Protein 2QZT (pdb70)

CATH classification: 3.30.1050.10

InterPro domains:
  IPR003033 SCP2 sterol-binding domain [PF02036] (23-104)
  IPR036527 SCP2 sterol-binding domain superfamily [G3DSA:3.30.1050.10] (1-105)
  IPR036527 SCP2 sterol-binding domain superfamily [SSF55718] (1-105)

Structure (mmCIF, N/CA/C/O backbone):
data_2QZT
#
_entry.id   2QZT
#
_cell.length_a   45.36
_cell.length_b   56.44
_cell.length_c   50.61
_cell.angle_alpha   90.000
_cell.angle_beta   119.400
_cell.angle_gamma   90.000
#
_symmetry.space_group_name_H-M   'P 1 21 1'
#
loop_
_entity.id
_entity.type
_entity.pdbx_description
1 polymer 'Sterol carrier protein 2-like 2'
2 non-polymer 'PALMITIC ACID'
3 water water
#
loop_
_atom_site.group_PDB
_atom_site.id
_atom_site.type_symbol
_atom_site.label_atom_id
_atom_site.label_alt_id
_atom_site.label_comp_id
_atom_site.label_asym_id
_atom_site.label_entity_id
_atom_site.label_seq_id
_atom_site.pdbx_PDB_ins_code
_atom_site.Cartn_x
_atom_site.Cartn_y
_atom_site.Cartn_z
_atom_site.occupancy
_atom_site.B_iso_or_equiv
_atom_site.auth_seq_id
_atom_site.auth_comp_id
_atom_site.auth_asym_id
_atom_site.auth_atom_id
_atom_site.pdbx_PDB_model_num
ATOM 1 N N . GLY A 1 4 ? -23.848 9.653 -3.815 1.00 22.58 -2 GLY A N 1
ATOM 2 C CA . GLY A 1 4 ? -23.052 8.941 -4.856 1.00 22.02 -2 GLY A CA 1
ATOM 3 C C . GLY A 1 4 ? -21.606 8.862 -4.391 1.00 22.20 -2 GLY A C 1
ATOM 4 O O . GLY A 1 4 ? -21.256 9.429 -3.350 1.00 22.82 -2 GLY A O 1
ATOM 5 N N . ILE A 1 5 ? -20.775 8.159 -5.150 1.00 20.02 -1 ILE A N 1
ATOM 6 C CA . ILE A 1 5 ? -19.348 8.055 -4.838 1.00 19.81 -1 ILE A CA 1
ATOM 7 C C . ILE A 1 5 ? -18.663 9.431 -4.788 1.00 19.59 -1 ILE A C 1
ATOM 8 O O . ILE A 1 5 ? -17.937 9.741 -3.832 1.00 18.38 -1 ILE A O 1
ATOM 13 N N . ARG A 1 6 ? -18.858 10.252 -5.822 1.00 18.87 0 ARG A N 1
ATOM 14 C CA . ARG A 1 6 ? -18.179 11.546 -5.866 1.00 19.08 0 ARG A CA 1
ATOM 15 C C . ARG A 1 6 ? -18.476 12.395 -4.635 1.00 19.78 0 ARG A C 1
ATOM 16 O O . ARG A 1 6 ? -17.568 12.873 -3.953 1.00 19.42 0 ARG A O 1
ATOM 24 N N . MET A 1 7 ? -19.753 12.590 -4.353 1.00 19.07 1 MET A N 1
ATOM 25 C CA . MET A 1 7 ? -20.140 13.400 -3.212 1.00 20.16 1 MET A CA 1
ATOM 26 C C . MET A 1 7 ? -19.555 12.807 -1.925 1.00 17.16 1 MET A C 1
ATOM 27 O O . MET A 1 7 ? -19.071 13.550 -1.069 1.00 14.03 1 MET A O 1
ATOM 32 N N . SER A 1 8 ? -19.578 11.475 -1.804 1.00 13.69 2 SER A N 1
ATOM 33 C CA . SER A 1 8 ? -19.074 10.812 -0.588 1.00 13.65 2 SER A CA 1
ATOM 34 C C . SER A 1 8 ? -17.583 11.066 -0.422 1.00 12.31 2 SER A C 1
ATOM 35 O O . SER A 1 8 ? -17.097 11.372 0.676 1.00 12.74 2 SER A O 1
ATOM 38 N N . VAL A 1 9 ? -16.833 10.912 -1.506 1.00 11.43 3 VAL A N 1
ATOM 39 C CA . VAL A 1 9 ? -15.390 11.143 -1.425 1.00 13.42 3 VAL A CA 1
ATOM 40 C C . VAL A 1 9 ? -15.126 12.610 -1.051 1.00 14.13 3 VAL A C 1
ATOM 41 O O . VAL A 1 9 ? -14.358 12.921 -0.132 1.00 14.57 3 VAL A O 1
ATOM 45 N N . GLU A 1 10 ? -15.811 13.511 -1.736 1.00 12.85 4 GLU A N 1
ATOM 46 C CA . GLU A 1 10 ? -15.702 14.940 -1.437 1.00 14.42 4 GLU A CA 1
ATOM 47 C C . GLU A 1 10 ? -16.002 15.270 0.033 1.00 13.50 4 GLU A C 1
ATOM 48 O O . GLU A 1 10 ? -15.329 16.093 0.670 1.00 14.57 4 GLU A O 1
ATOM 54 N N . THR A 1 11 ? -17.001 14.590 0.579 1.00 12.82 5 THR A N 1
ATOM 55 C CA . THR A 1 11 ? -17.375 14.799 1.976 1.00 12.74 5 THR A CA 1
ATOM 56 C C . THR A 1 11 ? -16.226 14.385 2.896 1.00 13.35 5 THR A C 1
ATOM 57 O O . THR A 1 11 ? -15.789 15.161 3.765 1.00 13.19 5 THR A O 1
ATOM 61 N N . ILE A 1 12 ? -15.722 13.177 2.710 1.00 12.05 6 ILE A N 1
ATOM 62 C CA . ILE A 1 12 ? -14.634 12.677 3.557 1.00 12.21 6 ILE A CA 1
ATOM 63 C C . ILE A 1 12 ? -13.398 13.612 3.477 1.00 12.70 6 ILE A C 1
ATOM 64 O O . ILE A 1 12 ? -12.770 13.947 4.497 1.00 10.67 6 ILE A O 1
ATOM 73 N N . ILE A 1 13 ? -13.042 14.014 2.255 1.00 11.91 7 ILE A N 1
ATOM 74 C CA . ILE A 1 13 ? -11.852 14.820 2.068 1.00 12.68 7 ILE A CA 1
ATOM 75 C C . ILE A 1 13 ? -12.050 16.188 2.705 1.00 12.85 7 ILE A C 1
ATOM 76 O O . ILE A 1 13 ? -11.167 16.703 3.387 1.00 13.72 7 ILE A O 1
ATOM 81 N N . GLU A 1 14 ? -13.210 16.797 2.502 1.00 12.12 8 GLU A N 1
ATOM 82 C CA . GLU A 1 14 ? -13.489 18.074 3.186 1.00 12.97 8 GLU A CA 1
ATOM 83 C C . GLU A 1 14 ? -13.314 17.938 4.700 1.00 10.75 8 GLU A C 1
ATOM 84 O O . GLU A 1 14 ? -12.774 18.833 5.381 1.00 9.99 8 GLU A O 1
ATOM 90 N N . ARG A 1 15 ? -13.792 16.821 5.240 1.00 9.89 9 ARG A N 1
ATOM 91 C CA . ARG A 1 15 ? -13.726 16.640 6.670 1.00 9.27 9 ARG A CA 1
ATOM 92 C C . ARG A 1 15 ? -12.261 16.521 7.090 1.00 10.66 9 ARG A C 1
ATOM 93 O O . ARG A 1 15 ? -11.858 17.121 8.087 1.00 12.06 9 ARG A O 1
ATOM 101 N N . ILE A 1 16 ? -11.470 15.730 6.369 1.00 10.01 10 ILE A N 1
ATOM 102 C CA . ILE A 1 16 ? -10.048 15.609 6.701 1.00 10.23 10 ILE A CA 1
ATOM 103 C C . ILE A 1 16 ? -9.357 16.980 6.594 1.00 10.75 10 ILE A C 1
ATOM 104 O O . ILE A 1 16 ? -8.576 17.377 7.470 1.00 12.72 10 ILE A O 1
ATOM 109 N N . LYS A 1 17 ? -9.659 17.724 5.533 1.00 10.64 11 LYS A N 1
ATOM 110 C CA . LYS A 1 17 ? -9.072 19.042 5.376 1.00 11.12 11 LYS A CA 1
ATOM 111 C C . LYS A 1 17 ? -9.414 19.994 6.547 1.00 12.36 11 LYS A C 1
ATOM 112 O O . LYS A 1 17 ? -8.551 20.730 7.005 1.00 12.79 11 LYS A O 1
ATOM 118 N N . ALA A 1 18 ? -10.658 19.964 7.022 1.00 12.08 12 ALA A N 1
ATOM 119 C CA . ALA A 1 18 ? -11.060 20.797 8.152 1.00 12.80 12 ALA A CA 1
ATOM 120 C C . ALA A 1 18 ? -10.332 20.359 9.430 1.00 13.34 12 ALA A C 1
ATOM 121 O O . ALA A 1 18 ? -9.936 21.227 10.216 1.00 14.69 12 ALA A O 1
ATOM 123 N N . ARG A 1 19 ? -10.137 19.043 9.626 1.00 13.26 13 ARG A N 1
ATOM 124 C CA . ARG A 1 19 ? -9.403 18.551 10.800 1.00 13.82 13 ARG A CA 1
ATOM 125 C C . ARG A 1 19 ? -7.953 19.009 10.729 1.00 13.45 13 ARG A C 1
ATOM 126 O O . ARG A 1 19 ? -7.383 19.428 11.735 1.00 14.41 13 ARG A O 1
ATOM 134 N N . VAL A 1 20 ? -7.347 18.938 9.549 1.00 11.54 14 VAL A N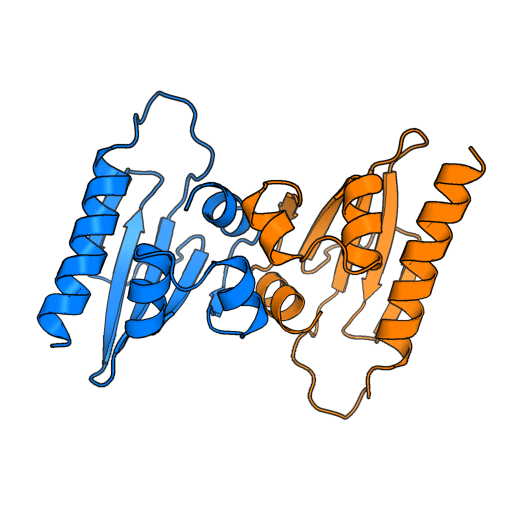 1
ATOM 135 C CA . VAL A 1 20 ? -5.934 19.316 9.432 1.00 12.44 14 VAL A CA 1
ATOM 136 C C . VAL A 1 20 ? -5.766 20.836 9.564 1.00 12.80 14 VAL A C 1
ATOM 137 O O . VAL A 1 20 ? -4.852 21.351 10.262 1.00 11.99 14 VAL A O 1
ATOM 141 N N . GLY A 1 21 ? -6.697 21.555 8.948 1.00 13.01 15 GLY A N 1
ATOM 142 C CA . GLY A 1 21 ? -6.799 22.997 9.103 1.00 14.35 15 GLY A CA 1
ATOM 143 C C . GLY A 1 21 ? -6.953 23.487 10.534 1.00 14.80 15 GLY A C 1
ATOM 144 O O . GLY A 1 21 ? -6.624 24.635 10.828 1.00 18.01 15 GLY A O 1
ATOM 145 N N . ALA A 1 22 ? -7.458 22.636 11.424 1.00 14.99 16 ALA A N 1
ATOM 146 C CA . ALA A 1 22 ? -7.747 23.046 12.798 1.00 15.23 16 ALA A CA 1
ATOM 147 C C . ALA A 1 22 ? -6.582 22.782 13.751 1.00 16.00 16 ALA A C 1
ATOM 148 O O . ALA A 1 22 ? -6.630 23.177 14.912 1.00 16.68 16 ALA A O 1
ATOM 150 N N . VAL A 1 23 ? -5.543 22.121 13.258 1.00 14.63 17 VAL A N 1
ATOM 151 C CA . VAL A 1 23 ? -4.362 21.863 14.078 1.00 15.85 17 VAL A CA 1
ATOM 152 C C . VAL A 1 23 ? -3.569 23.149 14.323 1.00 18.16 17 VAL A C 1
ATOM 153 O O . VAL A 1 23 ? -3.273 23.884 13.387 1.00 19.97 17 VAL A O 1
ATOM 157 N N . ASP A 1 24 ? -3.217 23.425 15.579 1.00 20.00 18 ASP A N 1
ATOM 158 C CA . ASP A 1 24 ? -2.225 24.483 15.870 1.00 21.13 18 ASP A CA 1
ATOM 159 C C . ASP A 1 24 ? -0.832 23.933 15.610 1.00 22.41 18 ASP A C 1
ATOM 160 O O . ASP A 1 24 ? -0.400 23.019 16.311 1.00 20.76 18 ASP A O 1
ATOM 165 N N . PRO A 1 25 ? -0.112 24.490 14.614 1.00 23.56 19 PRO A N 1
ATOM 166 C CA . PRO A 1 25 ? 1.171 23.881 14.227 1.00 24.88 19 PRO A CA 1
ATOM 167 C C . PRO A 1 25 ? 2.256 24.017 15.297 1.00 25.22 19 PRO A C 1
ATOM 168 O O . PRO A 1 25 ? 3.228 23.235 15.301 1.00 26.31 19 PRO A O 1
ATOM 172 N N . ASN A 1 26 ? 2.098 24.999 16.184 1.00 23.71 20 ASN A N 1
ATOM 173 C CA . ASN A 1 26 ? 3.044 25.200 17.286 1.00 24.19 20 ASN A CA 1
ATOM 174 C C . ASN A 1 26 ? 2.588 24.601 18.630 1.00 22.64 20 ASN A C 1
ATOM 175 O O . ASN A 1 26 ? 3.371 24.581 19.584 1.00 22.76 20 ASN A O 1
ATOM 180 N N . GLY A 1 27 ? 1.328 24.159 18.721 1.00 20.24 21 GLY A N 1
ATOM 181 C CA . GLY A 1 27 ? 0.760 23.619 19.976 1.00 18.54 21 GLY A CA 1
ATOM 182 C C . GLY A 1 27 ? 1.100 22.144 20.110 1.00 16.62 21 GLY A C 1
ATOM 183 O O . GLY A 1 27 ? 1.772 21.622 19.242 1.00 16.19 21 GLY A O 1
ATOM 184 N N . PRO A 1 28 ? 0.646 21.459 21.193 1.00 15.42 22 PRO A N 1
ATOM 185 C CA . PRO A 1 28 ? 1.016 20.049 21.362 1.00 15.77 22 PRO A CA 1
ATOM 186 C C . PRO A 1 28 ? 0.638 19.200 20.148 1.00 14.88 22 PRO A C 1
ATOM 187 O O . PRO A 1 28 ? -0.480 19.310 19.627 1.00 13.97 22 PRO A O 1
ATOM 191 N N . ARG A 1 29 ? 1.578 18.366 19.705 1.00 14.08 23 ARG A N 1
ATOM 192 C CA . ARG A 1 29 ? 1.412 17.583 18.486 1.00 16.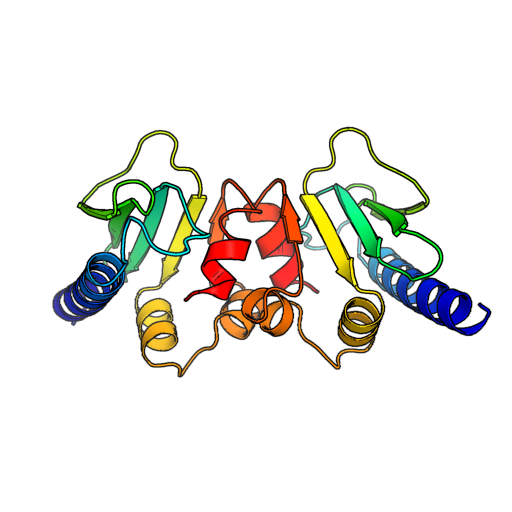17 23 ARG A CA 1
ATOM 193 C C . ARG A 1 29 ? 2.138 16.259 18.627 1.00 14.50 23 ARG A C 1
ATOM 194 O O . ARG A 1 29 ? 3.299 16.227 19.023 1.00 13.50 23 ARG A O 1
ATOM 202 N N . LYS A 1 30 ? 1.470 15.175 18.263 1.00 14.27 24 LYS A N 1
ATOM 203 C CA . LYS A 1 30 ? 2.039 13.846 18.383 1.00 16.93 24 LYS A CA 1
ATOM 204 C C . LYS A 1 30 ? 2.153 13.142 17.035 1.00 14.97 24 LYS A C 1
ATOM 205 O O . LYS A 1 30 ? 2.996 12.233 16.871 1.00 14.81 24 LYS A O 1
ATOM 211 N N . VAL A 1 31 ? 1.339 13.554 16.060 1.00 11.56 25 VAL A N 1
ATOM 212 C CA . VAL A 1 31 ? 1.276 12.796 14.822 1.00 13.06 25 VAL A CA 1
ATOM 213 C C . VAL A 1 31 ? 1.961 13.561 13.708 1.00 12.09 25 VAL A C 1
ATOM 214 O O . VAL A 1 31 ? 1.293 14.200 12.905 1.00 15.85 25 VAL A O 1
ATOM 218 N N . LEU A 1 32 ? 3.295 13.558 13.713 1.00 13.33 26 LEU A N 1
ATOM 219 C CA . LEU A 1 32 ? 4.065 14.200 12.649 1.00 13.65 26 LEU A CA 1
ATOM 220 C C . LEU A 1 32 ? 4.539 13.239 11.583 1.00 13.56 26 LEU A C 1
ATOM 221 O O . LEU A 1 32 ? 5.576 12.576 11.704 1.00 14.08 26 LEU A O 1
ATOM 226 N N . GLY A 1 33 ? 3.841 13.205 10.473 1.00 11.83 27 GLY A N 1
ATOM 227 C CA . GLY A 1 33 ? 4.407 12.517 9.369 1.00 11.96 27 GLY A CA 1
ATOM 228 C C . GLY A 1 33 ? 3.466 12.530 8.214 1.00 12.12 27 GLY A C 1
ATOM 229 O O . GLY A 1 33 ? 2.440 13.186 8.257 1.00 13.75 27 GLY A O 1
ATOM 230 N N . VAL A 1 34 ? 3.825 11.800 7.184 1.00 11.44 28 VAL A N 1
ATOM 231 C CA . VAL A 1 34 ? 3.054 11.900 5.956 1.00 11.43 28 VAL A CA 1
ATOM 232 C C . VAL A 1 34 ? 2.350 10.587 5.720 1.00 10.10 28 VAL A C 1
ATOM 233 O O . VAL A 1 34 ? 2.958 9.530 5.773 1.00 12.66 28 VAL A O 1
ATOM 237 N N . PHE A 1 35 ? 1.039 10.671 5.527 1.00 11.42 29 PHE A N 1
ATOM 238 C CA . PHE A 1 35 ? 0.179 9.499 5.372 1.00 11.61 29 PHE A CA 1
ATOM 239 C C . PHE A 1 35 ? -0.327 9.447 3.952 1.00 11.96 29 PHE A C 1
ATOM 240 O O . PHE A 1 35 ? -0.892 10.425 3.449 1.00 13.17 29 PHE A O 1
ATOM 248 N N . GLN A 1 36 ? -0.115 8.316 3.306 1.00 9.38 30 GLN A N 1
ATOM 249 C CA . GLN A 1 36 ? -0.772 8.075 2.031 1.00 10.31 30 GLN A CA 1
ATOM 250 C C . GLN A 1 36 ? -2.113 7.465 2.359 1.00 10.56 30 GLN A C 1
ATOM 251 O O . GLN A 1 36 ? -2.200 6.434 3.059 1.00 11.51 30 GLN A O 1
ATOM 257 N N . LEU A 1 37 ? -3.184 8.070 1.844 1.00 11.26 31 LEU A N 1
ATOM 258 C CA . LEU A 1 37 ? -4.520 7.534 2.087 1.00 11.42 31 LEU A CA 1
ATOM 259 C C . LEU A 1 37 ? -5.100 7.041 0.780 1.00 12.06 31 LEU A C 1
ATOM 260 O O . LEU A 1 37 ? -5.228 7.821 -0.194 1.00 12.06 31 LEU A O 1
ATOM 265 N N . ASN A 1 38 ? -5.427 5.754 0.751 1.00 9.72 32 ASN A N 1
ATOM 266 C CA . ASN A 1 38 ? -6.072 5.168 -0.443 1.00 11.64 32 ASN A CA 1
ATOM 267 C C . ASN A 1 38 ? -7.482 4.766 -0.085 1.00 10.63 32 ASN A C 1
ATOM 268 O O . ASN A 1 38 ? -7.694 3.823 0.679 1.00 12.32 32 ASN A O 1
ATOM 273 N N . ILE A 1 39 ? -8.457 5.470 -0.670 1.00 10.50 33 ILE A N 1
ATOM 274 C CA . ILE A 1 39 ? -9.879 5.186 -0.428 1.00 10.63 33 ILE A CA 1
ATOM 275 C C . ILE A 1 39 ? -10.440 4.272 -1.516 1.00 10.33 33 ILE A C 1
ATOM 276 O O . ILE A 1 39 ? -10.537 4.666 -2.673 1.00 11.82 33 ILE A O 1
ATOM 281 N N . LYS A 1 40 ? -10.803 3.047 -1.151 1.00 10.69 34 LYS A N 1
ATOM 282 C CA . LYS A 1 40 ? -11.318 2.117 -2.145 1.00 12.35 34 LYS A CA 1
ATOM 283 C C . LYS A 1 40 ? -12.781 2.428 -2.445 1.00 12.09 34 LYS A C 1
ATOM 284 O O . LYS A 1 40 ? -13.630 2.379 -1.561 1.00 12.49 34 LYS A O 1
ATOM 290 N N . THR A 1 41 ? -13.082 2.735 -3.707 1.00 11.43 35 THR A N 1
ATOM 291 C CA . THR A 1 41 ? -14.492 2.938 -4.086 1.00 11.50 35 THR A CA 1
ATOM 292 C C . THR A 1 41 ? -14.863 1.916 -5.115 1.00 12.46 35 THR A C 1
ATOM 293 O O . THR A 1 41 ? -13.958 1.318 -5.741 1.00 13.79 35 THR A O 1
ATOM 297 N N . ALA A 1 42 ? -16.174 1.721 -5.314 1.00 11.67 36 ALA A N 1
ATOM 298 C CA . ALA A 1 42 ? -16.620 0.748 -6.307 1.00 10.19 36 ALA A CA 1
ATOM 299 C C . ALA A 1 42 ? -16.017 1.004 -7.675 1.00 13.11 36 ALA A C 1
ATOM 300 O O . ALA A 1 42 ? -15.972 0.086 -8.509 1.00 14.19 36 ALA A O 1
ATOM 302 N N . SER A 1 43 ? -15.577 2.233 -7.930 1.00 13.20 37 SER A N 1
ATOM 303 C CA . SER A 1 43 ? -15.168 2.625 -9.290 1.00 16.49 37 SER A CA 1
ATOM 304 C C . SER A 1 43 ? -13.667 2.805 -9.385 1.00 17.13 37 SER A C 1
ATOM 305 O O . SER A 1 43 ? -13.119 3.098 -10.457 1.00 18.16 37 SER A O 1
ATOM 308 N N . GLY A 1 44 ? -12.975 2.662 -8.265 1.00 14.42 38 GLY A N 1
ATOM 309 C CA . GLY A 1 44 ? -11.554 2.927 -8.319 1.00 15.43 38 GLY A CA 1
ATOM 310 C C . GLY A 1 44 ? -10.998 3.363 -6.989 1.00 15.09 38 GLY A C 1
ATOM 311 O O . GLY A 1 44 ? -11.732 3.528 -6.005 1.00 15.80 38 GLY A O 1
ATOM 312 N N . VAL A 1 45 ? -9.690 3.578 -6.965 1.00 15.41 39 VAL A N 1
ATOM 313 C CA . VAL A 1 45 ? -9.066 4.060 -5.768 1.00 14.08 39 VAL A CA 1
ATOM 314 C C . VAL A 1 45 ? -8.875 5.569 -5.822 1.00 15.43 39 VAL A C 1
ATOM 315 O O . VAL A 1 45 ? -8.357 6.107 -6.809 1.00 15.92 39 VAL A O 1
ATOM 319 N N . GLU A 1 46 ? -9.260 6.272 -4.758 1.00 12.46 40 GLU A N 1
ATOM 320 C CA . GLU A 1 46 ? -9.012 7.714 -4.714 1.00 13.88 40 GLU A CA 1
ATOM 321 C C . GLU A 1 46 ? -7.781 7.911 -3.845 1.00 14.08 40 GLU A C 1
ATOM 322 O O . GLU A 1 46 ? -7.745 7.422 -2.729 1.00 14.72 40 GLU A O 1
ATOM 328 N N . GLN A 1 47 ? -6.736 8.546 -4.383 1.00 12.26 41 GLN A N 1
ATOM 329 C CA . GLN A 1 47 ? -5.426 8.578 -3.707 1.00 12.46 41 GLN A CA 1
ATOM 330 C C . GLN A 1 47 ? -5.141 9.968 -3.156 1.00 11.97 41 GLN A C 1
ATOM 331 O O . GLN A 1 47 ? -5.184 10.963 -3.910 1.00 12.02 41 GLN A O 1
ATOM 337 N N . TRP A 1 48 ? -4.854 10.058 -1.845 1.00 12.44 42 TRP A N 1
ATOM 338 C CA . TRP A 1 48 ? -4.693 11.356 -1.195 1.00 11.95 42 TRP A CA 1
ATOM 339 C C . TRP A 1 48 ? -3.491 11.360 -0.273 1.00 12.28 42 TRP A C 1
ATOM 340 O O . TRP A 1 48 ? -3.196 10.344 0.350 1.00 12.96 42 TRP A O 1
ATOM 351 N N . ILE A 1 49 ? -2.834 12.509 -0.180 1.00 10.75 43 ILE A N 1
ATOM 352 C CA . ILE A 1 49 ? -1.651 12.647 0.664 1.00 11.62 43 ILE A CA 1
ATOM 353 C C . ILE A 1 49 ? -1.997 13.549 1.805 1.00 12.18 43 ILE A C 1
ATOM 354 O O . ILE A 1 49 ? -2.245 14.759 1.600 1.00 12.88 43 ILE A O 1
ATOM 359 N N . VAL A 1 50 ? -2.029 12.963 3.003 1.00 11.48 44 VAL A N 1
ATOM 360 C CA . VAL A 1 50 ? -2.344 13.697 4.210 1.00 10.45 44 VAL A CA 1
ATOM 361 C C . VAL A 1 50 ? -1.046 13.983 4.957 1.00 11.25 44 VAL A C 1
ATOM 362 O O . VAL A 1 50 ? -0.551 13.139 5.664 1.00 10.39 44 VAL A O 1
ATOM 366 N N . ASP A 1 51 ? -0.529 15.192 4.784 1.00 10.89 45 ASP A N 1
ATOM 367 C CA . ASP A 1 51 ? 0.760 15.558 5.306 1.00 12.34 45 ASP A CA 1
ATOM 368 C C . ASP A 1 51 ? 0.579 16.242 6.642 1.00 12.02 45 ASP A C 1
ATOM 369 O O . ASP A 1 51 ? 0.290 17.450 6.722 1.00 10.50 45 ASP A O 1
ATOM 374 N N . LEU A 1 52 ? 0.759 15.456 7.703 1.00 11.93 46 LEU A N 1
ATOM 375 C CA . LEU A 1 52 ? 0.530 15.963 9.049 1.00 13.26 46 LEU A CA 1
ATOM 376 C C . LEU A 1 52 ? 1.790 16.611 9.626 1.00 15.56 46 LEU A C 1
ATOM 377 O O . LEU A 1 52 ? 1.765 17.159 10.727 1.00 15.70 46 LEU A O 1
ATOM 382 N N . LYS A 1 53 ? 2.885 16.536 8.873 1.00 15.91 47 LYS A N 1
ATOM 383 C CA . LYS A 1 53 ? 4.073 17.314 9.196 1.00 17.97 47 LYS A CA 1
ATOM 384 C C . LYS A 1 53 ? 3.802 18.738 8.765 1.00 17.78 47 LYS A C 1
ATOM 385 O O . LYS A 1 53 ? 3.789 19.647 9.586 1.00 19.43 47 LYS A O 1
ATOM 391 N N . GLN A 1 54 ? 3.580 18.916 7.466 1.00 18.28 48 GLN A N 1
ATOM 392 C CA . GLN A 1 54 ? 3.353 20.227 6.855 1.00 17.87 48 GLN A CA 1
ATOM 393 C C . GLN A 1 54 ? 1.922 20.747 7.037 1.00 17.00 48 GLN A C 1
ATOM 394 O O . GLN A 1 54 ? 1.656 21.922 6.778 1.00 17.20 48 GLN A O 1
ATOM 400 N N . LEU A 1 55 ? 1.016 19.858 7.441 1.00 14.84 49 LEU A N 1
ATOM 401 C CA . LEU A 1 55 ? -0.425 20.192 7.617 1.00 13.98 49 LEU A CA 1
ATOM 402 C C . LEU A 1 55 ? -1.094 20.613 6.295 1.00 15.26 49 LEU A C 1
ATOM 403 O O . LEU A 1 55 ? -1.689 21.699 6.172 1.00 14.96 49 LEU A O 1
ATOM 408 N N . LYS A 1 56 ? -0.978 19.718 5.313 1.00 14.31 50 LYS A N 1
ATOM 409 C CA . LYS A 1 56 ? -1.426 19.956 3.948 1.00 14.64 50 LYS A CA 1
ATOM 410 C C . LYS A 1 56 ? -2.106 18.687 3.441 1.00 14.63 50 LYS A C 1
ATOM 411 O O . LYS A 1 56 ? -1.695 17.590 3.801 1.00 15.22 50 LYS A O 1
ATOM 417 N N . VAL A 1 57 ? -3.135 18.836 2.616 1.00 13.64 51 VAL A N 1
ATOM 418 C CA . VAL A 1 57 ? -3.804 17.667 2.031 1.00 15.06 51 VAL A CA 1
ATOM 419 C C . VAL A 1 57 ? -3.895 17.819 0.498 1.00 16.64 51 VAL A C 1
ATOM 420 O O . VAL A 1 57 ? -4.549 18.767 0.010 1.00 16.67 51 VAL A O 1
ATOM 424 N N . ASP A 1 58 ? -3.273 16.902 -0.250 1.00 15.87 52 ASP A N 1
ATOM 425 C CA . ASP A 1 58 ? -3.197 17.000 -1.737 1.00 15.93 52 ASP A CA 1
ATOM 426 C C . ASP A 1 58 ? -3.622 15.696 -2.395 1.00 14.85 52 ASP A C 1
ATOM 427 O O . ASP A 1 58 ? -3.325 14.646 -1.871 1.00 15.13 52 ASP A O 1
ATOM 432 N N . GLN A 1 59 ? -4.231 15.744 -3.577 1.00 11.64 53 GLN A N 1
ATOM 433 C CA . GLN A 1 59 ? -4.529 14.504 -4.268 1.00 11.18 53 GLN A CA 1
ATOM 434 C C . GLN A 1 59 ? -3.245 13.970 -4.909 1.00 10.12 53 GLN A C 1
ATOM 435 O O . GLN A 1 59 ? -2.460 14.749 -5.431 1.00 11.64 53 GLN A O 1
ATOM 441 N N . GLY A 1 60 ? -3.021 12.662 -4.813 1.00 10.51 54 GLY A N 1
ATOM 442 C CA . GLY A 1 60 ? -1.783 12.087 -5.335 1.00 11.17 54 GLY A CA 1
ATOM 443 C C . GLY A 1 60 ? -1.317 10.833 -4.618 1.00 12.34 54 GLY A C 1
ATOM 444 O O . GLY A 1 60 ? -2.006 10.298 -3.725 1.00 9.92 54 GLY A O 1
ATOM 445 N N . VAL A 1 61 ? -0.132 10.385 -5.036 1.00 12.13 55 VAL A N 1
ATOM 446 C CA . VAL A 1 61 ? 0.563 9.275 -4.428 1.00 11.37 55 VAL A CA 1
ATOM 447 C C . VAL A 1 61 ? 1.940 9.796 -4.058 1.00 11.90 55 VAL A C 1
ATOM 448 O O . VAL A 1 61 ? 2.723 10.203 -4.932 1.00 11.91 55 VAL A O 1
ATOM 452 N N . PHE A 1 62 ? 2.200 9.854 -2.759 1.00 13.24 56 PHE A N 1
ATOM 453 C CA . PHE A 1 62 ? 3.474 10.320 -2.227 1.00 16.19 56 PHE A CA 1
ATOM 454 C C . PHE A 1 62 ? 4.563 9.241 -2.352 1.00 16.74 56 PHE A C 1
ATOM 455 O O . PHE A 1 62 ? 4.293 8.039 -2.227 1.00 16.44 56 PHE A O 1
ATOM 463 N N . ALA A 1 63 ? 5.796 9.676 -2.604 1.00 18.28 57 ALA A N 1
ATOM 464 C CA . ALA A 1 63 ? 6.926 8.750 -2.629 1.00 19.50 57 ALA A CA 1
ATOM 465 C C . ALA A 1 63 ? 7.392 8.459 -1.191 1.00 19.94 57 ALA A C 1
ATOM 466 O O . ALA A 1 63 ? 7.671 9.365 -0.420 1.00 22.78 57 ALA A O 1
ATOM 468 N N . SER A 1 64 ? 7.495 7.213 -0.806 1.00 21.00 58 SER A N 1
ATOM 469 C CA . SER A 1 64 ? 7.934 6.956 0.585 1.00 20.27 58 SER A CA 1
ATOM 470 C C . SER A 1 64 ? 7.177 7.774 1.660 1.00 18.06 58 SER A C 1
ATOM 471 O O . SER A 1 64 ? 7.738 8.607 2.367 1.00 19.26 58 SER A O 1
ATOM 474 N N . PRO A 1 65 ? 5.880 7.544 1.775 1.00 15.00 59 PRO A N 1
ATOM 475 C CA . PRO A 1 65 ? 5.104 8.085 2.897 1.00 12.34 59 PRO A CA 1
ATOM 476 C C . PRO A 1 65 ? 5.535 7.369 4.179 1.00 10.58 59 PRO A C 1
ATOM 477 O O . PRO A 1 65 ? 6.085 6.277 4.110 1.00 9.94 59 PRO A O 1
ATOM 481 N N . ASP A 1 66 ? 5.318 7.995 5.325 1.00 8.90 60 ASP A N 1
ATOM 482 C CA . ASP A 1 66 ? 5.574 7.330 6.596 1.00 8.43 60 ASP A CA 1
ATOM 483 C C . ASP A 1 66 ? 4.620 6.179 6.906 1.00 8.54 60 ASP A C 1
ATOM 484 O O . ASP A 1 66 ? 5.049 5.166 7.459 1.00 7.69 60 ASP A O 1
ATOM 489 N N . VAL A 1 67 ? 3.340 6.365 6.584 1.00 7.77 61 VAL A N 1
ATOM 490 C CA . VAL A 1 67 ? 2.334 5.319 6.760 1.00 8.04 61 VAL A CA 1
ATOM 491 C C . VAL A 1 67 ? 1.427 5.318 5.545 1.00 7.62 61 VAL A C 1
ATOM 492 O O . VAL A 1 67 ? 1.143 6.383 4.998 1.00 7.78 61 VAL A O 1
ATOM 496 N N . THR A 1 68 ? 0.975 4.147 5.102 1.00 8.59 62 THR A N 1
ATOM 497 C CA . THR A 1 68 ? -0.047 4.110 4.042 1.00 8.54 62 THR A CA 1
ATOM 498 C C . THR A 1 68 ? -1.300 3.455 4.635 1.00 6.62 62 THR A C 1
ATOM 499 O O . THR A 1 68 ? -1.217 2.410 5.313 1.00 7.27 62 THR A O 1
ATOM 503 N N . VAL A 1 69 ? -2.450 4.075 4.402 1.00 8.97 63 VAL A N 1
ATOM 504 C CA . VAL A 1 69 ? -3.711 3.614 4.956 1.00 8.60 63 VAL A CA 1
ATOM 505 C C . VAL A 1 69 ? -4.663 3.334 3.795 1.00 8.97 63 VAL A C 1
ATOM 506 O O . VAL A 1 69 ? -4.903 4.218 2.999 1.00 9.68 63 VAL A O 1
ATOM 510 N N . THR A 1 70 ? -5.177 2.110 3.706 1.00 9.81 64 THR A N 1
ATOM 511 C CA . THR A 1 70 ? -6.107 1.750 2.652 1.00 10.71 64 THR A CA 1
ATOM 512 C C . THR A 1 70 ? -7.412 1.266 3.265 1.00 9.78 64 THR A C 1
ATOM 513 O O . THR A 1 70 ? -7.415 0.331 4.057 1.00 9.34 64 THR A O 1
ATOM 517 N N . VAL A 1 71 ? -8.529 1.896 2.890 1.00 10.54 65 VAL A N 1
ATOM 518 C CA . VAL A 1 71 ? -9.815 1.688 3.573 1.00 9.86 65 VAL A CA 1
ATOM 519 C C . VAL A 1 71 ? -10.924 1.912 2.562 1.00 9.82 65 VAL A C 1
ATOM 520 O O . VAL A 1 71 ? -10.801 2.776 1.703 1.00 10.35 65 VAL A O 1
ATOM 524 N N . GLY A 1 72 ? -11.998 1.134 2.670 1.00 8.03 66 GLY A N 1
ATOM 525 C CA . GLY A 1 72 ? -13.171 1.350 1.798 1.00 9.55 66 GLY A CA 1
ATOM 526 C C . GLY A 1 72 ? -13.899 2.646 2.108 1.00 10.65 66 GLY A C 1
ATOM 527 O O . GLY A 1 72 ? -13.920 3.113 3.263 1.00 10.54 66 GLY A O 1
ATOM 528 N N . LEU A 1 73 ? -14.564 3.190 1.082 1.00 11.40 67 LEU A N 1
ATOM 529 C CA . LEU A 1 73 ? -15.209 4.482 1.184 1.00 12.35 67 LEU A CA 1
ATOM 530 C C . LEU A 1 73 ? -16.345 4.430 2.235 1.00 11.63 67 LEU A C 1
ATOM 531 O O . LEU A 1 73 ? -16.440 5.318 3.101 1.00 12.57 67 LEU A O 1
ATOM 536 N N . GLU A 1 74 ? -17.182 3.400 2.164 1.00 10.74 68 GLU A N 1
ATOM 537 C CA . GLU A 1 74 ? -18.278 3.245 3.144 1.00 12.36 68 GLU A CA 1
ATOM 538 C C . GLU A 1 74 ? -17.735 3.094 4.564 1.00 11.91 68 GLU A C 1
ATOM 539 O O . GLU A 1 74 ? -18.306 3.663 5.510 1.00 9.88 68 GLU A O 1
ATOM 545 N N . ASP A 1 75 ? -16.622 2.358 4.725 1.00 10.63 69 ASP A N 1
ATOM 546 C CA . ASP A 1 75 ? -16.051 2.218 6.056 1.00 11.07 69 ASP A CA 1
ATOM 547 C C . ASP A 1 75 ? -15.523 3.549 6.533 1.00 11.74 69 ASP A C 1
ATOM 548 O O . ASP A 1 75 ? -15.680 3.886 7.701 1.00 12.04 69 ASP A O 1
ATOM 553 N N . MET A 1 76 ? -14.879 4.315 5.650 1.00 11.23 70 MET A N 1
ATOM 554 C CA . MET A 1 76 ? -14.423 5.667 6.048 1.00 11.72 70 MET A CA 1
ATOM 555 C C . MET A 1 76 ? -15.577 6.550 6.509 1.00 10.91 70 MET A C 1
ATOM 556 O O . MET A 1 76 ? -15.456 7.285 7.494 1.00 11.80 70 MET A O 1
ATOM 565 N N . LEU A 1 77 ? -16.693 6.516 5.792 1.00 10.13 71 LEU A N 1
ATOM 566 C CA . LEU A 1 77 ? -17.825 7.346 6.186 1.00 10.54 71 LEU A CA 1
ATOM 567 C C . LEU A 1 77 ? -18.358 6.894 7.547 1.00 11.49 71 LEU A C 1
ATOM 568 O O . LEU A 1 77 ? -18.802 7.714 8.348 1.00 10.88 71 LEU A O 1
ATOM 573 N N . ALA A 1 78 ? -18.306 5.590 7.799 1.00 10.58 72 ALA A N 1
ATOM 574 C CA . ALA A 1 78 ? -18.878 5.044 9.034 1.00 11.27 72 ALA A CA 1
ATOM 575 C C . ALA A 1 78 ? -17.961 5.393 10.195 1.00 12.36 72 ALA A C 1
ATOM 576 O O . ALA A 1 78 ? -18.423 5.692 11.307 1.00 11.76 72 ALA A O 1
ATOM 578 N N . ILE A 1 79 ? -16.649 5.401 9.945 1.00 10.99 73 ILE A N 1
ATOM 579 C CA . ILE A 1 79 ? -15.728 5.831 10.997 1.00 11.51 73 ILE A CA 1
ATOM 580 C C . ILE A 1 79 ? -15.958 7.309 11.320 1.00 10.99 73 ILE A C 1
ATOM 581 O O . ILE A 1 79 ? -16.106 7.698 12.479 1.00 12.23 73 ILE A O 1
ATOM 586 N N . SER A 1 80 ? -16.052 8.129 10.284 1.00 10.90 74 SER A N 1
ATOM 587 C CA . SER A 1 80 ? -16.298 9.561 10.446 1.00 10.18 74 SER A CA 1
ATOM 588 C C . SER A 1 80 ? -17.598 9.855 11.189 1.00 9.86 74 SER A C 1
ATOM 589 O O . SER A 1 80 ? -17.656 10.798 11.963 1.00 10.69 74 SER A O 1
ATOM 592 N N . GLY A 1 81 ? -18.639 9.074 10.923 1.00 10.32 75 GLY A N 1
ATOM 593 C CA . GLY A 1 81 ? -19.952 9.320 11.538 1.00 9.53 75 GLY A CA 1
ATOM 594 C C . GLY A 1 81 ? -20.085 8.584 12.866 1.00 10.69 75 GLY A C 1
ATOM 595 O O . GLY A 1 81 ? -21.120 8.636 13.528 1.00 11.99 75 GLY A O 1
ATOM 596 N N . LYS A 1 82 ? -19.014 7.915 13.259 1.00 10.05 76 LYS A N 1
ATOM 597 C CA . LYS A 1 82 ? -18.928 7.159 14.533 1.00 12.20 76 LYS A CA 1
ATOM 598 C C . LYS A 1 82 ? -19.866 5.952 14.647 1.00 13.21 76 LYS A C 1
ATOM 599 O O . LYS A 1 82 ? -20.128 5.458 15.779 1.00 14.89 76 LYS A O 1
ATOM 605 N N . THR A 1 83 ? -20.335 5.442 13.505 1.00 12.52 77 THR A N 1
ATOM 606 C CA . THR A 1 83 ? -21.118 4.219 13.515 1.00 13.54 77 THR A CA 1
AT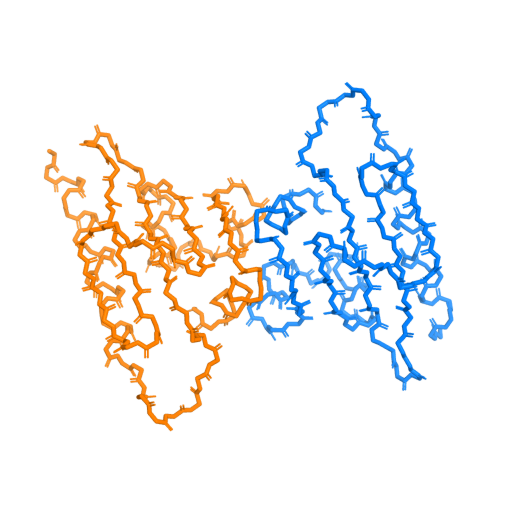OM 607 C C . THR A 1 83 ? -20.230 2.954 13.439 1.00 13.48 77 THR A C 1
ATOM 608 O O . THR A 1 83 ? -20.702 1.821 13.699 1.00 13.00 77 THR A O 1
ATOM 612 N N . LEU A 1 84 ? -18.946 3.160 13.135 1.00 13.13 78 LEU A N 1
ATOM 613 C CA . LEU A 1 84 ? -17.952 2.101 13.169 1.00 14.72 78 LEU A CA 1
ATOM 614 C C . LEU A 1 84 ? -16.757 2.653 13.939 1.00 14.40 78 LEU A C 1
ATOM 615 O O . LEU A 1 84 ? -16.195 3.668 13.553 1.00 14.30 78 LEU A O 1
ATOM 620 N N . THR A 1 85 ? -16.389 2.014 15.049 1.00 15.47 79 THR A N 1
ATOM 621 C CA . THR A 1 85 ? -15.251 2.490 15.818 1.00 15.68 79 THR A CA 1
ATOM 622 C C . THR A 1 85 ? -13.993 2.001 15.106 1.00 16.25 79 THR A C 1
ATOM 623 O O . THR A 1 85 ? -14.042 1.006 14.387 1.00 16.12 79 THR A O 1
ATOM 627 N N . VAL A 1 86 ? -12.871 2.693 15.312 1.00 17.35 80 VAL A N 1
ATOM 628 C CA . VAL A 1 86 ? -11.580 2.288 14.739 1.00 17.04 80 VAL A CA 1
ATOM 629 C C . VAL A 1 86 ? -11.140 0.889 15.263 1.00 17.57 80 VAL A C 1
ATOM 630 O O . VAL A 1 86 ? -10.708 0.003 14.501 1.00 17.42 80 VAL A O 1
ATOM 634 N N . GLY A 1 87 ? -11.284 0.690 16.573 1.00 18.40 81 GLY A N 1
ATOM 635 C CA . GLY A 1 87 ? -11.084 -0.614 17.194 1.00 17.25 81 GLY A CA 1
ATOM 636 C C . GLY A 1 87 ? -11.785 -1.758 16.476 1.00 17.78 81 GLY A C 1
ATOM 637 O O . GLY A 1 87 ? -11.158 -2.785 16.146 1.00 18.40 81 GLY A O 1
ATOM 638 N N . ASP A 1 88 ? -13.074 -1.556 16.199 1.00 17.20 82 ASP A N 1
ATOM 639 C CA . ASP A 1 88 ? -13.914 -2.523 15.506 1.00 17.24 82 ASP A CA 1
ATOM 640 C C . ASP A 1 88 ? -13.512 -2.652 14.030 1.00 17.02 82 ASP A C 1
ATOM 641 O O . ASP A 1 88 ? -13.460 -3.753 13.484 1.00 18.01 82 ASP A O 1
ATOM 646 N N . ALA A 1 89 ? -13.216 -1.532 13.380 1.00 17.74 83 ALA A N 1
ATOM 647 C CA . ALA A 1 89 ? -12.706 -1.588 12.001 1.00 15.89 83 ALA A CA 1
ATOM 648 C C . ALA A 1 89 ? -11.470 -2.490 11.958 1.00 17.45 83 ALA A C 1
ATOM 649 O O . ALA A 1 89 ? -11.337 -3.348 11.087 1.00 19.86 83 ALA A O 1
ATOM 651 N N . LEU A 1 90 ? -10.594 -2.312 12.933 1.00 17.11 84 LEU A N 1
ATOM 652 C CA . LEU A 1 90 ? -9.349 -3.088 13.013 1.00 17.65 84 LEU A CA 1
ATOM 653 C C . LEU A 1 90 ? -9.640 -4.575 13.220 1.00 18.26 8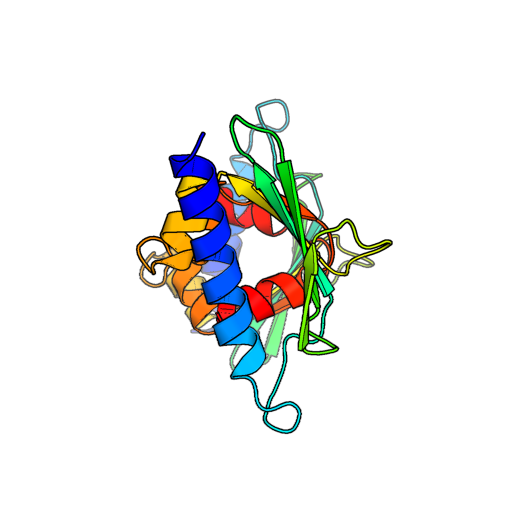4 LEU A C 1
ATOM 654 O O . LEU A 1 90 ? -9.100 -5.430 12.503 1.00 18.11 84 LEU A O 1
ATOM 659 N N . LYS A 1 91 ? -10.501 -4.872 14.188 1.00 18.92 85 LYS A N 1
ATOM 660 C CA . LYS A 1 91 ? -10.926 -6.258 14.460 1.00 19.25 85 LYS A CA 1
ATOM 661 C C . LYS A 1 91 ? -11.479 -6.934 13.220 1.00 19.39 85 LYS A C 1
ATOM 662 O O . LYS A 1 91 ? -11.220 -8.112 12.972 1.00 18.80 85 LYS A O 1
ATOM 668 N N . GLN A 1 92 ? -12.249 -6.175 12.452 1.00 19.32 86 GLN A N 1
ATOM 669 C CA . GLN A 1 92 ? -12.881 -6.675 11.241 1.00 19.74 86 GLN A CA 1
ATOM 670 C C . GLN A 1 92 ? -11.982 -6.682 10.021 1.00 19.15 86 GLN A C 1
ATOM 671 O O . GLN A 1 92 ? -12.429 -7.018 8.925 1.00 19.65 86 GLN A O 1
ATOM 677 N N . GLY A 1 93 ? -10.724 -6.288 10.202 1.00 18.38 87 GLY A N 1
ATOM 678 C CA . GLY A 1 93 ? -9.767 -6.223 9.104 1.00 16.67 87 GLY A CA 1
ATOM 679 C C . GLY A 1 93 ? -10.111 -5.220 8.014 1.00 15.33 87 GLY A C 1
ATOM 680 O O . GLY A 1 93 ? -9.762 -5.438 6.843 1.00 14.36 87 GLY A O 1
ATOM 681 N N . LYS A 1 94 ? -10.792 -4.130 8.393 1.00 13.59 88 LYS A N 1
ATOM 682 C CA . LYS A 1 94 ? -11.237 -3.134 7.407 1.00 14.15 88 LYS A CA 1
ATOM 683 C C . LYS A 1 94 ? -10.179 -2.095 7.070 1.00 14.23 88 LYS A C 1
ATOM 684 O O . LYS A 1 94 ? -10.380 -1.280 6.163 1.00 12.74 88 LYS A O 1
ATOM 690 N N . ILE A 1 95 ? -9.057 -2.111 7.798 1.00 14.07 89 ILE A N 1
ATOM 691 C CA . ILE A 1 95 ? -8.016 -1.106 7.582 1.00 14.16 89 ILE A CA 1
ATOM 692 C C . ILE A 1 95 ? -6.707 -1.785 7.256 1.00 15.03 89 ILE A C 1
ATOM 693 O O . ILE A 1 95 ? -6.168 -2.564 8.049 1.00 16.95 89 ILE A O 1
ATOM 698 N N . GLU A 1 96 ?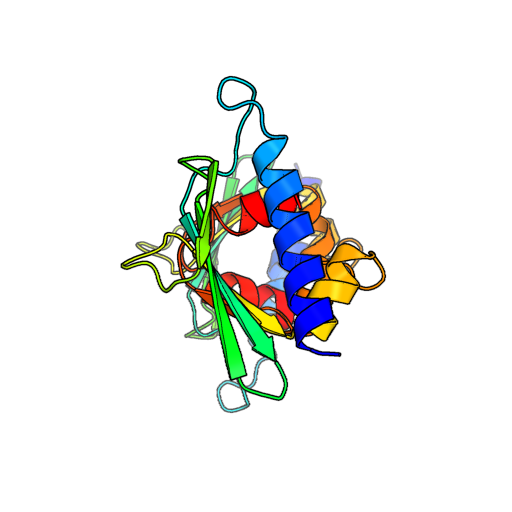 -6.177 -1.464 6.100 1.00 13.07 90 GLU A N 1
ATOM 699 C CA . GLU A 1 96 ? -4.908 -2.035 5.671 1.00 14.36 90 GLU A CA 1
ATOM 700 C C . GLU A 1 96 ? -3.849 -0.979 5.843 1.00 12.68 90 GLU A C 1
ATOM 701 O O . GLU A 1 96 ? -4.034 0.166 5.399 1.00 12.35 90 GLU A O 1
ATOM 707 N N . LEU A 1 97 ? -2.748 -1.350 6.501 1.00 12.64 91 LEU A N 1
ATOM 708 C CA . LEU A 1 97 ? -1.654 -0.403 6.756 1.00 12.83 91 LEU A CA 1
ATOM 709 C C . LEU A 1 97 ? -0.356 -0.910 6.176 1.00 12.85 91 LEU A C 1
ATOM 710 O O . LEU A 1 97 ? -0.167 -2.125 6.035 1.00 11.51 91 LEU A O 1
ATOM 715 N N . SER A 1 98 ? 0.541 0.027 5.891 1.00 12.49 92 SER A N 1
ATOM 716 C CA . SER A 1 98 ? 1.963 -0.295 5.779 1.00 13.80 92 SER A CA 1
ATOM 717 C C . SER A 1 98 ? 2.760 0.857 6.369 1.00 12.91 92 SER A C 1
ATOM 718 O O . SER A 1 98 ? 2.227 1.969 6.530 1.00 12.32 92 SER A O 1
ATOM 721 N N . GLY A 1 99 ? 4.007 0.599 6.748 1.00 13.04 93 GLY A N 1
ATOM 722 C CA . GLY A 1 99 ? 4.849 1.686 7.183 1.00 10.44 93 GLY A CA 1
ATOM 723 C C . GLY A 1 99 ? 5.077 1.631 8.663 1.00 11.43 93 GLY A C 1
ATOM 724 O O . GLY A 1 99 ? 5.258 0.560 9.211 1.00 10.49 93 GLY A O 1
ATOM 725 N N . ASP A 1 100 ? 5.066 2.807 9.283 1.00 10.75 94 ASP A N 1
ATOM 726 C CA . ASP A 1 100 ? 5.561 3.002 10.656 1.00 11.57 94 ASP A CA 1
ATOM 727 C C . ASP A 1 100 ? 4.453 2.757 11.659 1.00 11.65 94 ASP A C 1
ATOM 728 O O . ASP A 1 100 ? 3.482 3.542 11.717 1.00 9.31 94 ASP A O 1
ATOM 733 N N . ALA A 1 101 ? 4.606 1.693 12.459 1.00 9.67 95 ALA A N 1
ATOM 734 C CA . ALA A 1 101 ? 3.591 1.357 13.448 1.00 9.58 95 ALA A CA 1
ATOM 735 C C . ALA A 1 101 ? 3.439 2.430 14.533 1.00 8.76 95 ALA A C 1
ATOM 736 O O . ALA A 1 101 ? 2.346 2.635 15.075 1.00 9.48 95 ALA A O 1
ATOM 738 N N . ASP A 1 102 ? 4.546 3.077 14.886 1.00 9.48 96 ASP A N 1
ATOM 739 C CA . ASP A 1 102 ? 4.488 4.162 15.859 1.00 9.84 96 ASP A CA 1
ATOM 740 C C . ASP A 1 102 ? 3.528 5.301 15.390 1.00 9.95 96 ASP A C 1
ATOM 741 O O . ASP A 1 102 ? 2.576 5.688 16.089 1.00 9.78 96 ASP A O 1
ATOM 746 N N A LEU A 1 103 ? 3.755 5.814 14.187 0.65 11.61 97 LEU A N 1
ATOM 747 N N B LEU A 1 103 ? 3.762 5.813 14.186 0.35 10.09 97 LEU A N 1
ATOM 748 C CA A LEU A 1 103 ? 2.915 6.890 13.700 0.65 11.47 97 LEU A CA 1
ATOM 749 C CA B LEU A 1 103 ? 2.919 6.876 13.657 0.35 9.32 97 LEU A CA 1
ATOM 750 C C . LEU A 1 103 ? 1.465 6.439 13.480 1.00 10.81 97 LEU A C 1
ATOM 751 O O . LEU A 1 103 ? 0.540 7.190 13.777 1.00 12.37 97 LEU A O 1
ATOM 760 N N . ALA A 1 104 ? 1.261 5.211 13.015 1.00 10.70 98 ALA A N 1
ATOM 761 C CA . ALA A 1 104 ? -0.120 4.708 12.891 1.00 11.66 98 ALA A CA 1
ATOM 762 C C . ALA A 1 104 ? -0.823 4.669 14.263 1.00 13.30 98 ALA A C 1
ATOM 763 O O . ALA A 1 104 ? -2.025 4.978 14.400 1.00 11.98 98 ALA A O 1
ATOM 765 N N . ALA A 1 105 ? -0.083 4.273 15.292 1.00 10.26 99 ALA A N 1
ATOM 766 C CA . ALA A 1 105 ? -0.698 4.128 16.600 1.00 11.45 99 ALA A CA 1
ATOM 767 C C . ALA A 1 105 ? -1.053 5.513 17.132 1.00 10.99 99 ALA A C 1
ATOM 768 O O . ALA A 1 105 ? -2.114 5.727 17.750 1.00 10.22 99 ALA A O 1
ATOM 770 N N . LYS A 1 106 ? -0.158 6.461 16.894 1.00 9.68 100 LYS A N 1
ATOM 771 C CA . LYS A 1 106 ? -0.409 7.828 17.330 1.00 11.12 100 LYS A CA 1
ATOM 772 C C . LYS A 1 106 ? -1.643 8.414 16.634 1.00 10.04 100 LYS A C 1
ATOM 773 O O . LYS A 1 106 ? -2.442 9.129 17.250 1.00 9.96 100 LYS A O 1
ATOM 779 N N . LEU A 1 107 ? -1.777 8.122 15.349 1.00 10.31 101 LEU A N 1
ATOM 780 C CA . LEU A 1 107 ? -2.941 8.553 14.566 1.00 10.83 101 LEU A CA 1
ATOM 781 C C . LEU A 1 107 ? -4.224 7.971 15.173 1.00 11.57 101 LEU A C 1
ATOM 782 O O . LEU A 1 107 ? -5.220 8.680 15.336 1.00 11.00 101 LEU A O 1
ATOM 787 N N . ALA A 1 108 ? -4.179 6.700 15.545 1.00 11.93 102 ALA A N 1
ATOM 788 C CA . ALA A 1 108 ? -5.361 6.035 16.141 1.00 13.05 102 ALA A CA 1
ATOM 789 C C . ALA A 1 108 ? -5.819 6.753 17.411 1.00 13.84 102 ALA A C 1
ATOM 790 O O . ALA A 1 108 ? -7.035 6.805 17.727 1.00 14.25 102 ALA A O 1
ATOM 792 N N . GLU A 1 109 ? -4.866 7.324 18.146 1.00 14.71 103 GLU A N 1
ATOM 793 C CA . GLU A 1 109 ? -5.183 8.004 19.394 1.00 16.91 103 GLU A CA 1
ATOM 794 C C . GLU A 1 109 ? -5.939 9.316 19.164 1.00 17.23 103 GLU A C 1
ATOM 795 O O . GLU A 1 109 ? -6.729 9.730 19.998 1.00 19.48 103 GLU A O 1
ATOM 801 N N . VAL A 1 110 ? -5.684 9.985 18.042 1.00 16.90 104 VAL A N 1
ATOM 802 C CA . VAL A 1 110 ? -6.245 11.315 17.809 1.00 16.53 104 VAL A CA 1
ATOM 803 C C . VAL A 1 110 ? -7.445 11.380 16.856 1.00 16.32 104 VAL A C 1
ATOM 804 O O . VAL A 1 110 ? -8.152 12.397 16.841 1.00 16.94 104 VAL A O 1
ATOM 808 N N . ILE A 1 111 ? -7.673 10.331 16.072 1.00 16.23 105 ILE A N 1
ATOM 809 C CA . ILE A 1 111 ? -8.796 10.304 15.136 1.00 17.37 105 ILE A CA 1
ATOM 810 C C . ILE A 1 111 ? -10.107 10.631 15.863 1.00 17.72 105 ILE A C 1
ATOM 811 O O . ILE A 1 111 ? -10.971 11.367 15.337 1.00 15.32 105 ILE A O 1
ATOM 816 N N . SER B 1 2 ? 6.927 -8.975 44.495 1.00 25.22 -4 SER B N 1
ATOM 817 C CA . SER B 1 2 ? 5.435 -8.852 44.530 1.00 24.03 -4 SER B CA 1
ATOM 818 C C . SER B 1 2 ? 4.769 -10.076 43.907 1.00 23.52 -4 SER B C 1
ATOM 819 O O . SER B 1 2 ? 4.773 -10.237 42.689 1.00 23.30 -4 SER B O 1
ATOM 822 N N . PRO B 1 3 ? 4.219 -10.955 44.751 1.00 22.47 -3 PRO B N 1
ATOM 823 C CA . PRO B 1 3 ? 3.491 -12.128 44.283 1.00 21.26 -3 PRO B CA 1
ATOM 824 C C . PRO B 1 3 ? 2.377 -11.815 43.260 1.00 20.17 -3 PRO B C 1
ATOM 825 O O . PRO B 1 3 ? 2.160 -12.609 42.337 1.00 19.29 -3 PRO B O 1
ATOM 829 N N . GLY B 1 4 ? 1.694 -10.681 43.423 1.00 19.70 -2 GLY B N 1
ATOM 830 C CA . GLY B 1 4 ? 0.605 -10.263 42.517 1.00 17.72 -2 GLY B CA 1
ATOM 831 C C . GLY B 1 4 ? 1.074 -9.852 41.132 1.00 17.88 -2 GLY B C 1
ATOM 832 O O . GLY B 1 4 ? 0.403 -10.112 40.126 1.00 17.75 -2 GLY B O 1
ATOM 833 N N . ILE B 1 5 ? 2.216 -9.180 41.060 1.00 17.86 -1 ILE B N 1
ATOM 834 C CA . ILE B 1 5 ? 2.798 -8.890 39.758 1.00 16.38 -1 ILE B CA 1
ATOM 835 C C . ILE B 1 5 ? 3.152 -10.207 39.092 1.00 15.43 -1 ILE B C 1
ATOM 836 O O . ILE B 1 5 ? 2.877 -10.399 37.901 1.00 13.66 -1 ILE B O 1
ATOM 841 N N . ARG B 1 6 ? 3.756 -11.115 39.865 1.00 14.41 0 ARG B N 1
ATOM 842 C CA . ARG B 1 6 ? 4.228 -12.403 39.333 1.00 15.70 0 ARG B CA 1
ATOM 843 C C . ARG B 1 6 ? 3.072 -13.205 38.771 1.00 15.61 0 ARG B C 1
ATOM 844 O O . ARG B 1 6 ? 3.129 -13.680 37.647 1.00 14.79 0 ARG B O 1
ATOM 852 N N . MET B 1 7 ? 2.014 -13.312 39.567 1.00 15.97 1 MET B N 1
ATOM 853 C CA . MET B 1 7 ? 0.809 -13.996 39.166 1.00 17.33 1 MET B CA 1
ATOM 854 C C . MET B 1 7 ? 0.261 -13.397 37.876 1.00 16.24 1 MET B C 1
ATOM 855 O O . MET B 1 7 ? -0.102 -14.135 36.939 1.00 15.70 1 MET B O 1
ATOM 860 N N . SER B 1 8 ? 0.212 -12.068 37.822 1.00 14.78 2 SER B N 1
ATOM 861 C CA . SER B 1 8 ? -0.337 -11.350 36.644 1.00 14.44 2 SER B CA 1
ATOM 862 C C . SER B 1 8 ? 0.483 -11.632 35.389 1.00 15.09 2 SER B C 1
ATOM 863 O O . SER B 1 8 ? -0.052 -11.969 34.315 1.00 13.84 2 SER B O 1
ATOM 866 N N . VAL B 1 9 ? 1.790 -11.529 35.530 1.00 13.47 3 VAL B N 1
ATOM 867 C CA . VAL B 1 9 ? 2.686 -11.763 34.415 1.00 12.65 3 VAL B CA 1
ATOM 868 C C . VAL B 1 9 ? 2.593 -13.218 33.962 1.00 12.99 3 VAL B C 1
ATOM 869 O O . VAL B 1 9 ? 2.513 -13.511 32.767 1.00 11.92 3 VAL B O 1
ATOM 873 N N . GLU B 1 10 ? 2.555 -14.143 34.915 1.00 13.15 4 GLU B N 1
ATOM 874 C CA . GLU B 1 10 ? 2.511 -15.541 34.529 1.00 13.84 4 GLU B CA 1
ATOM 875 C C . GLU B 1 10 ? 1.224 -15.847 33.771 1.00 12.25 4 GLU B C 1
ATOM 876 O O . GLU B 1 10 ? 1.196 -16.642 32.845 1.00 12.87 4 GLU B O 1
ATOM 882 N N . THR B 1 11 ? 0.146 -15.232 34.207 1.00 11.53 5 THR B N 1
ATOM 883 C CA . THR B 1 11 ? -1.148 -15.474 33.604 1.00 12.25 5 THR B CA 1
ATOM 884 C C . THR B 1 11 ? -1.176 -14.916 32.179 1.00 11.33 5 THR B C 1
ATOM 885 O O . THR B 1 11 ? -1.598 -15.596 31.249 1.00 11.05 5 THR B O 1
ATOM 889 N N . ILE B 1 12 ? -0.703 -13.696 32.003 1.00 10.17 6 ILE B N 1
ATOM 890 C CA . ILE B 1 12 ? -0.568 -13.126 30.638 1.00 11.95 6 ILE B CA 1
ATOM 891 C C . ILE B 1 12 ? 0.196 -14.051 29.681 1.00 12.32 6 ILE B C 1
ATOM 892 O O . ILE B 1 12 ? -0.253 -14.303 28.562 1.00 12.39 6 ILE B O 1
ATOM 897 N N . ILE B 1 13 ? 1.341 -14.547 30.143 1.00 11.74 7 ILE B N 1
ATOM 898 C CA . ILE B 1 13 ? 2.229 -15.350 2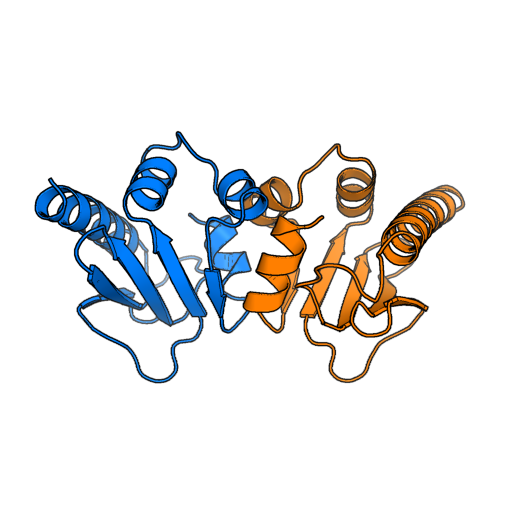9.325 1.00 12.42 7 ILE B CA 1
ATOM 899 C C . ILE B 1 13 ? 1.652 -16.732 29.060 1.00 12.95 7 ILE B C 1
ATOM 900 O O . ILE B 1 13 ? 1.761 -17.241 27.937 1.00 13.03 7 ILE B O 1
ATOM 905 N N . GLU B 1 14 ? 1.019 -17.333 30.068 1.00 13.59 8 GLU B N 1
ATOM 906 C CA . GLU B 1 14 ? 0.395 -18.633 29.860 1.00 13.69 8 GLU B CA 1
ATOM 907 C C . GLU B 1 14 ? -0.687 -18.507 28.796 1.00 13.62 8 GLU B C 1
ATOM 908 O O . GLU B 1 14 ? -0.903 -19.410 27.982 1.00 12.83 8 GLU B O 1
ATOM 914 N N . ARG B 1 15 ? -1.383 -17.382 28.842 1.00 11.60 9 ARG B N 1
ATOM 915 C CA . ARG B 1 15 ? -2.491 -17.151 27.919 1.00 12.83 9 ARG B CA 1
ATOM 916 C C . ARG B 1 15 ? -1.960 -16.991 26.500 1.00 13.07 9 ARG B C 1
ATOM 917 O O . ARG B 1 15 ? -2.517 -17.560 25.543 1.00 13.73 9 ARG B O 1
ATOM 925 N N . ILE B 1 16 ? -0.891 -16.208 26.369 1.00 12.10 10 ILE B N 1
ATOM 926 C CA . ILE B 1 16 ? -0.264 -16.010 25.052 1.00 11.71 10 ILE B CA 1
ATOM 927 C C . ILE B 1 16 ? 0.296 -17.350 24.557 1.00 13.06 10 ILE B C 1
ATOM 928 O O . ILE B 1 16 ? 0.118 -17.708 23.404 1.00 12.58 10 ILE B O 1
ATOM 933 N N . LYS B 1 17 ? 0.971 -18.106 25.422 1.00 12.46 11 LYS B N 1
ATOM 934 C CA . LYS B 1 17 ? 1.487 -19.417 25.000 1.00 14.16 11 LYS B CA 1
ATOM 935 C C . LYS B 1 17 ? 0.356 -20.378 24.525 1.00 14.56 11 LYS B C 1
ATOM 936 O O . LYS B 1 17 ? 0.483 -21.078 23.521 1.00 14.58 11 LYS B O 1
ATOM 942 N N . ALA B 1 18 ? -0.752 -20.429 25.257 1.00 13.13 12 ALA B N 1
ATOM 943 C CA . ALA B 1 18 ? -1.894 -21.229 24.835 1.00 14.95 12 ALA B CA 1
ATOM 944 C C . ALA B 1 18 ? -2.393 -20.829 23.441 1.00 15.13 12 ALA B C 1
ATOM 945 O O . ALA B 1 18 ? -2.725 -21.689 22.586 1.00 14.63 12 ALA B O 1
ATOM 947 N N . ARG B 1 19 ? -2.479 -19.519 23.233 1.00 14.96 13 ARG B N 1
ATOM 948 C CA . ARG B 1 19 ? -2.975 -18.986 21.977 1.00 15.54 13 ARG B CA 1
ATOM 949 C C . ARG B 1 19 ? -2.034 -19.322 20.837 1.00 13.85 13 ARG B C 1
ATOM 950 O O . ARG B 1 19 ? -2.462 -19.789 19.785 1.00 13.76 13 ARG B O 1
ATOM 958 N N . VAL B 1 20 ? -0.743 -19.078 21.055 1.00 12.20 14 VAL B N 1
ATOM 959 C CA . VAL B 1 20 ? 0.273 -19.407 20.044 1.00 12.57 14 VAL B CA 1
ATOM 960 C C . VAL B 1 20 ? 0.321 -20.911 19.776 1.00 13.16 14 VAL B C 1
ATOM 961 O O . VAL B 1 20 ? 0.347 -21.355 18.616 1.00 14.81 14 VAL B O 1
ATOM 965 N N . GLY B 1 21 ? 0.292 -21.710 20.837 1.00 13.81 15 GLY B N 1
ATOM 966 C CA . GLY B 1 21 ? 0.252 -23.165 20.664 1.00 14.87 15 GLY B CA 1
ATOM 967 C C . GLY B 1 21 ? -0.992 -23.709 19.960 1.00 15.59 15 GLY B C 1
ATOM 968 O O . GLY B 1 21 ? -0.984 -24.843 19.478 1.00 17.96 15 GLY B O 1
ATOM 969 N N . ALA B 1 22 ? -2.068 -22.922 19.917 1.00 15.29 16 ALA B N 1
ATOM 970 C CA . ALA B 1 22 ? -3.321 -23.354 19.266 1.00 16.45 16 ALA B CA 1
ATOM 971 C C . ALA B 1 22 ? -3.350 -23.039 17.773 1.00 16.67 16 ALA B C 1
ATOM 972 O O . ALA B 1 22 ? -4.269 -23.428 17.058 1.00 16.72 16 ALA B O 1
ATOM 974 N N . VAL B 1 23 ? -2.353 -22.309 17.302 1.00 16.85 17 VAL B N 1
ATOM 975 C CA . VAL B 1 23 ? -2.316 -21.949 15.887 1.00 16.25 17 VAL B CA 1
ATOM 976 C C . VAL B 1 23 ? -1.863 -23.109 15.004 1.00 17.09 17 VAL B C 1
ATOM 977 O O . VAL B 1 23 ? -0.846 -23.740 15.270 1.00 17.84 17 VAL B O 1
ATOM 981 N N . ASP B 1 24 ? -2.600 -23.360 13.927 1.00 16.25 18 ASP B N 1
ATOM 982 C CA . ASP B 1 24 ? -2.226 -24.398 12.974 1.00 15.57 18 ASP B CA 1
ATOM 983 C C . ASP B 1 24 ? -1.102 -23.858 12.116 1.00 15.75 18 ASP B C 1
ATOM 984 O O . ASP B 1 24 ? -1.331 -22.962 11.306 1.00 14.10 18 ASP B O 1
ATOM 989 N N . PRO B 1 25 ? 0.120 -24.390 12.289 1.00 15.01 19 PRO B N 1
ATOM 990 C CA . PRO B 1 25 ? 1.260 -23.854 11.519 1.00 16.71 19 PRO B CA 1
ATOM 991 C C . PRO B 1 25 ? 1.038 -23.934 10.015 1.00 16.46 19 PRO B C 1
ATOM 992 O O . PRO B 1 25 ? 1.747 -23.254 9.242 1.00 15.87 19 PRO B O 1
ATOM 996 N N . ASN B 1 26 ? 0.086 -24.772 9.599 1.00 16.36 20 ASN B N 1
ATOM 997 C CA . ASN B 1 26 ? -0.239 -24.921 8.175 1.00 17.58 20 ASN B CA 1
ATOM 998 C C . ASN B 1 26 ? -1.617 -24.425 7.747 1.00 18.61 20 ASN B C 1
ATOM 999 O O . ASN B 1 26 ? -1.978 -24.533 6.564 1.00 18.10 20 ASN B O 1
ATOM 1004 N N . GLY B 1 27 ? -2.384 -23.879 8.687 1.00 18.22 21 GLY B N 1
ATOM 1005 C CA . GLY B 1 27 ? -3.678 -23.319 8.349 1.00 18.16 21 GLY B CA 1
ATOM 1006 C C . GLY B 1 27 ? -3.476 -21.880 7.942 1.00 18.10 21 GLY B C 1
ATOM 1007 O O . GLY B 1 27 ? -2.352 -21.379 7.946 1.00 17.87 21 GLY B O 1
ATOM 1008 N N . PRO B 1 28 ? -4.561 -21.196 7.573 1.00 18.88 22 PRO B N 1
ATOM 1009 C CA . PRO B 1 28 ? -4.427 -19.798 7.192 1.00 18.30 22 PRO B CA 1
ATOM 1010 C C . PRO B 1 28 ? -3.743 -18.979 8.292 1.00 18.01 22 PRO B C 1
ATOM 1011 O O . PRO B 1 28 ? -4.069 -19.118 9.477 1.00 18.51 22 PRO B O 1
ATOM 1015 N N . ARG B 1 29 ? -2.776 -18.146 7.898 1.00 16.24 23 ARG B N 1
ATOM 1016 C CA . ARG B 1 29 ? -2.010 -17.355 8.864 1.00 16.67 23 ARG B CA 1
ATOM 1017 C C . ARG B 1 29 ? -1.592 -16.067 8.169 1.00 15.11 23 ARG B C 1
ATOM 1018 O O . ARG B 1 29 ? -1.070 -16.114 7.058 1.00 15.22 23 ARG B O 1
ATOM 1026 N N . LYS B 1 30 ? -1.798 -14.926 8.811 1.00 13.56 24 LYS B N 1
ATOM 1027 C CA . LYS B 1 30 ? -1.364 -13.676 8.208 1.00 16.80 24 LYS B CA 1
ATOM 1028 C C . LYS B 1 30 ? -0.430 -12.897 9.118 1.00 14.24 24 LYS B C 1
ATOM 1029 O O . LYS B 1 30 ? 0.109 -11.889 8.682 1.00 14.91 24 LYS B O 1
ATOM 1035 N N . VAL B 1 31 ? -0.234 -13.325 10.370 1.00 14.01 25 VAL B N 1
ATOM 1036 C CA . VAL B 1 31 ? 0.630 -12.523 11.238 1.00 12.95 25 VAL B CA 1
ATOM 1037 C C . VAL B 1 31 ? 2.030 -13.079 11.381 1.00 14.93 25 VAL B C 1
ATOM 1038 O O . VAL B 1 31 ? 2.446 -13.474 12.469 1.00 15.35 25 VAL B O 1
ATOM 1042 N N . LEU B 1 32 ? 2.752 -13.115 10.267 1.00 14.48 26 LEU B N 1
ATOM 1043 C CA . LEU B 1 32 ? 4.064 -13.716 10.241 1.00 15.22 26 LEU B CA 1
ATOM 1044 C C . LEU B 1 32 ? 5.144 -12.711 10.655 1.00 13.41 26 LEU B C 1
ATOM 1045 O O . LEU B 1 32 ? 5.877 -12.138 9.840 1.00 13.96 26 LEU B O 1
ATOM 1050 N N . GLY B 1 33 ? 5.250 -12.507 11.959 1.00 13.87 27 GLY B N 1
ATOM 1051 C CA . GLY B 1 33 ? 6.214 -11.566 12.466 1.00 12.94 27 GLY B CA 1
ATOM 1052 C C . GLY B 1 33 ? 6.656 -11.904 13.872 1.00 13.92 27 GLY B C 1
ATOM 1053 O O . GLY B 1 33 ? 5.979 -12.658 14.602 1.00 13.25 27 GLY B O 1
ATOM 1054 N N . VAL B 1 34 ? 7.792 -11.329 14.238 1.00 11.52 28 VAL B N 1
ATOM 1055 C CA . VAL B 1 34 ? 8.296 -11.450 15.593 1.00 10.35 28 VAL B CA 1
ATOM 1056 C C . VAL B 1 34 ? 7.985 -10.167 16.341 1.00 9.66 28 VAL B C 1
ATOM 1057 O O . VAL B 1 34 ? 8.375 -9.075 15.912 1.00 8.76 28 VAL B O 1
ATOM 1061 N N . PHE B 1 35 ? 7.244 -10.310 17.437 1.00 10.65 29 PHE B N 1
ATOM 1062 C CA . PHE B 1 35 ? 6.790 -9.178 18.251 1.00 9.96 29 PHE B CA 1
ATOM 1063 C C . PHE B 1 35 ? 7.548 -9.114 19.559 1.00 11.02 29 PHE B C 1
ATOM 1064 O O . PHE B 1 35 ? 7.510 -10.075 20.341 1.00 10.12 29 PHE B O 1
ATOM 1072 N N . GLN B 1 36 ? 8.212 -7.990 19.808 1.00 9.50 30 GLN B N 1
ATOM 1073 C CA . GLN B 1 36 ? 8.819 -7.778 21.122 1.00 8.94 30 GLN B CA 1
ATOM 1074 C C . GLN B 1 36 ? 7.745 -7.197 22.027 1.00 9.57 30 GLN B C 1
ATOM 1075 O O . GLN B 1 36 ? 7.202 -6.116 21.740 1.00 11.34 30 GLN B O 1
ATOM 1081 N N . LEU B 1 37 ? 7.450 -7.916 23.122 1.00 9.70 31 LEU B N 1
ATOM 1082 C CA . LEU B 1 37 ? 6.450 -7.483 24.090 1.00 11.59 31 LEU B CA 1
ATOM 1083 C C . LEU B 1 37 ? 7.103 -7.031 25.386 1.00 11.63 31 LEU B C 1
ATOM 1084 O O . LEU B 1 37 ? 7.761 -7.813 26.086 1.00 13.73 31 LEU B O 1
ATOM 1089 N N . ASN B 1 38 ? 6.957 -5.736 25.668 1.00 12.24 32 ASN B N 1
ATOM 1090 C CA . ASN B 1 38 ? 7.534 -5.154 26.883 1.00 10.37 32 ASN B CA 1
ATOM 1091 C C . ASN B 1 38 ? 6.366 -4.755 27.786 1.00 11.60 32 ASN B C 1
ATOM 1092 O O . ASN B 1 38 ? 5.568 -3.892 27.434 1.00 12.08 32 ASN B O 1
ATOM 1097 N N . ILE B 1 39 ? 6.278 -5.375 28.953 1.00 9.02 33 ILE B N 1
ATOM 1098 C CA . ILE B 1 39 ? 5.156 -5.076 29.865 1.00 9.97 33 ILE B CA 1
ATOM 1099 C C . ILE B 1 39 ? 5.691 -4.307 31.055 1.00 9.16 33 ILE B C 1
ATOM 1100 O O . ILE B 1 39 ? 6.526 -4.831 31.793 1.00 10.53 33 ILE B O 1
ATOM 1105 N N . LYS B 1 40 ? 5.227 -3.071 31.250 1.00 11.06 34 LYS B N 1
ATOM 1106 C CA . LYS B 1 40 ? 5.781 -2.258 32.340 1.00 9.65 34 LYS B CA 1
ATOM 1107 C C . LYS B 1 40 ? 5.198 -2.714 33.682 1.00 11.66 34 LYS B C 1
ATOM 1108 O O . LYS B 1 40 ? 3.984 -2.874 33.805 1.00 11.37 34 LYS B O 1
ATOM 1114 N N . THR B 1 41 ? 6.058 -2.930 34.688 1.00 9.58 35 THR B N 1
ATOM 1115 C CA . THR B 1 41 ? 5.580 -3.304 36.013 1.00 9.67 35 THR B CA 1
ATOM 1116 C C . THR B 1 41 ? 6.377 -2.529 37.045 1.00 9.08 35 THR B C 1
ATOM 1117 O O . THR B 1 41 ? 7.436 -1.996 36.721 1.00 10.08 35 THR B O 1
ATOM 1121 N N . ALA B 1 42 ? 5.880 -2.499 38.273 1.00 10.08 36 ALA B N 1
ATOM 1122 C CA . ALA B 1 42 ? 6.575 -1.824 39.357 1.00 10.08 36 ALA B CA 1
ATOM 1123 C C . ALA B 1 42 ? 7.867 -2.558 39.730 1.00 12.60 36 ALA B C 1
ATOM 1124 O O . ALA B 1 42 ? 8.727 -2.003 40.427 1.00 12.80 36 ALA B O 1
ATOM 1126 N N . SER B 1 43 ? 8.014 -3.786 39.244 1.00 13.41 37 SER B N 1
ATOM 1127 C CA . SER B 1 43 ? 9.228 -4.568 39.512 1.00 14.76 37 SER B CA 1
ATOM 1128 C C . SER B 1 43 ? 10.216 -4.520 38.364 1.00 14.36 37 SER B C 1
ATOM 1129 O O . SER B 1 43 ? 11.303 -5.139 38.424 1.00 14.07 37 SER B O 1
ATOM 1132 N N . GLY B 1 44 ? 9.837 -3.795 37.311 1.00 12.14 38 GLY B N 1
ATOM 1133 C CA . GLY B 1 44 ? 10.682 -3.665 36.142 1.00 11.81 38 GLY B CA 1
ATOM 1134 C C . GLY B 1 44 ? 9.902 -4.074 34.909 1.00 12.64 38 GLY B C 1
ATOM 1135 O O . GLY B 1 44 ? 8.772 -4.553 35.032 1.00 14.74 38 GLY B O 1
ATOM 1136 N N . VAL B 1 45 ? 10.520 -3.925 33.747 1.00 11.54 39 VAL B N 1
ATOM 1137 C CA . VAL B 1 45 ? 9.884 -4.237 32.457 1.00 11.37 39 VAL B CA 1
ATOM 1138 C C . VAL B 1 45 ? 10.062 -5.734 32.194 1.00 12.32 39 VAL B C 1
ATOM 1139 O O . VAL B 1 45 ? 11.160 -6.289 32.355 1.00 13.65 39 VAL B O 1
ATOM 1143 N N . GLU B 1 46 ? 8.958 -6.396 31.882 1.00 11.40 40 GLU B N 1
ATOM 1144 C CA . GLU B 1 46 ? 8.948 -7.789 31.581 1.00 12.89 40 GLU B CA 1
ATOM 1145 C C . GLU B 1 46 ? 9.095 -7.899 30.090 1.00 13.92 40 GLU B C 1
ATOM 1146 O O . GLU B 1 46 ? 8.235 -7.405 29.360 1.00 14.33 40 GLU B O 1
ATOM 1152 N N . GLN B 1 47 ? 10.159 -8.553 29.647 1.00 12.87 41 GLN B N 1
ATOM 1153 C CA . GLN B 1 47 ? 10.541 -8.519 28.238 1.00 12.64 41 GLN B CA 1
ATOM 1154 C C . GLN B 1 47 ? 10.341 -9.898 27.654 1.00 11.21 41 GLN B C 1
ATOM 1155 O O . GLN B 1 47 ? 10.974 -10.899 28.086 1.00 10.61 41 GLN B O 1
ATOM 1161 N N . TRP B 1 48 ? 9.414 -9.974 26.685 1.00 11.19 42 TRP B N 1
ATOM 1162 C CA . TRP B 1 48 ? 9.037 -11.251 26.103 1.00 12.15 42 TRP B CA 1
ATOM 1163 C C . TRP B 1 48 ? 9.026 -11.189 24.582 1.00 13.51 42 TRP B C 1
ATOM 1164 O O . TRP B 1 48 ? 8.592 -10.179 24.034 1.00 13.63 42 TRP B O 1
ATOM 1175 N N . ILE B 1 49 ? 9.467 -12.264 23.920 1.00 10.88 43 ILE B N 1
ATOM 1176 C CA . ILE B 1 49 ? 9.502 -12.371 22.459 1.00 12.49 43 ILE B CA 1
ATOM 1177 C C . ILE B 1 49 ? 8.396 -13.290 21.985 1.00 12.37 43 ILE B C 1
ATOM 1178 O O . ILE B 1 49 ? 8.375 -14.491 22.320 1.00 11.00 43 ILE B O 1
ATOM 1183 N N . VAL B 1 50 ? 7.445 -12.727 21.250 1.00 11.58 44 VAL B N 1
ATOM 1184 C CA . VAL B 1 50 ? 6.329 -13.498 20.795 1.00 11.30 44 VAL B CA 1
ATOM 1185 C C . VAL B 1 50 ? 6.604 -13.703 19.303 1.00 11.93 44 VAL B C 1
ATOM 1186 O O . VAL B 1 50 ? 6.348 -12.806 18.499 1.00 11.53 44 VAL B O 1
ATOM 1190 N N . ASP B 1 51 ? 7.177 -14.869 18.967 1.00 13.35 45 ASP B N 1
ATOM 1191 C CA . ASP B 1 51 ? 7.580 -15.170 17.603 1.00 12.63 45 ASP B CA 1
ATOM 1192 C C . ASP B 1 51 ? 6.449 -15.865 16.844 1.00 12.07 45 ASP B C 1
ATOM 1193 O O . ASP B 1 51 ? 6.215 -17.093 17.005 1.00 12.44 45 ASP B O 1
ATOM 1198 N N . LEU B 1 52 ? 5.733 -15.092 16.024 1.00 10.04 46 LEU B N 1
ATOM 1199 C CA . LEU B 1 52 ? 4.586 -15.662 15.328 1.00 12.07 46 LEU B CA 1
ATOM 1200 C C . LEU B 1 52 ? 4.985 -16.224 13.969 1.00 13.72 46 LEU B C 1
ATOM 1201 O O . LEU B 1 52 ? 4.133 -16.740 13.234 1.00 13.31 46 LEU B O 1
ATOM 1206 N N . LYS B 1 53 ? 6.270 -16.134 13.651 1.00 13.27 47 LYS B N 1
ATOM 1207 C CA . LYS B 1 53 ? 6.796 -16.846 12.478 1.00 14.52 47 LYS B CA 1
ATOM 1208 C C . LYS B 1 53 ? 6.988 -18.292 12.898 1.00 14.50 47 LYS B C 1
ATOM 1209 O O . LYS B 1 53 ? 6.437 -19.207 12.276 1.00 17.61 47 LYS B O 1
ATOM 1215 N N . GLN B 1 54 ? 7.783 -18.508 13.943 1.00 14.57 48 GLN B N 1
ATOM 1216 C CA . GLN B 1 54 ? 8.104 -19.862 14.434 1.00 16.75 48 GLN B CA 1
ATOM 1217 C C . GLN B 1 54 ? 7.093 -20.424 15.449 1.00 15.41 48 GLN B C 1
ATOM 1218 O O . GLN B 1 54 ? 7.159 -21.612 15.829 1.00 16.27 48 GLN B O 1
ATOM 1224 N N . LEU B 1 55 ? 6.179 -19.560 15.881 1.00 15.21 49 LEU B N 1
ATOM 1225 C CA . LEU B 1 55 ? 5.138 -19.907 16.851 1.00 15.68 49 LEU B CA 1
ATOM 1226 C C . LEU B 1 55 ? 5.766 -20.359 18.182 1.00 14.93 49 LEU B C 1
ATOM 1227 O O . LEU B 1 55 ? 5.471 -21.447 18.715 1.00 13.60 49 LEU B O 1
ATOM 1232 N N . LYS B 1 56 ? 6.601 -19.480 18.737 1.00 15.12 50 LYS B N 1
ATOM 1233 C CA . LYS B 1 56 ? 7.340 -19.733 19.986 1.00 15.39 50 LYS B CA 1
ATOM 1234 C C . LYS B 1 56 ? 7.232 -18.499 20.865 1.00 14.33 50 LYS B C 1
ATOM 1235 O O . LYS B 1 56 ? 7.209 -17.378 20.347 1.00 14.44 50 LYS B O 1
ATOM 1241 N N . VAL B 1 57 ? 7.215 -18.688 22.182 1.00 11.62 51 VAL B N 1
ATOM 1242 C CA . VAL B 1 57 ? 7.262 -17.532 23.104 1.00 11.63 51 VAL B CA 1
ATOM 1243 C C . VAL B 1 57 ? 8.481 -17.683 24.025 1.00 12.35 51 VAL B C 1
ATOM 1244 O O . VAL B 1 57 ? 8.624 -18.721 24.668 1.00 13.45 51 VAL B O 1
ATOM 1248 N N . ASP B 1 58 ? 9.314 -16.656 24.163 1.00 10.19 52 ASP B N 1
ATOM 1249 C CA . ASP B 1 58 ? 10.537 -16.806 25.008 1.00 10.32 52 ASP B CA 1
ATOM 1250 C C . ASP B 1 58 ? 10.761 -15.508 25.773 1.00 8.72 52 ASP B C 1
ATOM 1251 O O . ASP B 1 58 ? 10.495 -14.452 25.227 1.00 9.69 52 ASP B O 1
ATOM 1256 N N . GLN B 1 59 ? 11.284 -15.559 27.000 1.00 8.74 53 GLN B N 1
ATOM 1257 C CA . GLN B 1 59 ? 11.549 -14.325 27.724 1.00 10.04 53 GLN B CA 1
ATOM 1258 C C . GLN B 1 59 ? 12.862 -13.827 27.168 1.00 9.49 53 GLN B C 1
ATOM 1259 O O . GLN B 1 59 ? 13.774 -14.630 26.937 1.00 11.24 53 GLN B O 1
ATOM 1265 N N . GLY B 1 60 ? 12.948 -12.526 26.918 1.00 8.02 54 GLY B N 1
ATOM 1266 C CA . GLY B 1 60 ? 14.184 -11.936 26.401 1.00 7.37 54 GLY B CA 1
ATOM 1267 C C . GLY B 1 60 ? 13.918 -10.742 25.505 1.00 7.96 54 GLY B C 1
ATOM 1268 O O . GLY B 1 60 ? 12.798 -10.184 25.485 1.00 8.71 54 GLY B O 1
ATOM 1269 N N . VAL B 1 61 ? 14.982 -10.283 24.853 1.00 7.57 55 VAL B N 1
ATOM 1270 C CA . VAL B 1 61 ? 14.890 -9.115 23.975 1.00 8.24 55 VAL B CA 1
ATOM 1271 C C . VAL B 1 61 ? 15.403 -9.571 22.633 1.00 7.48 55 VAL B C 1
ATOM 1272 O O . VAL B 1 61 ? 16.567 -9.930 22.506 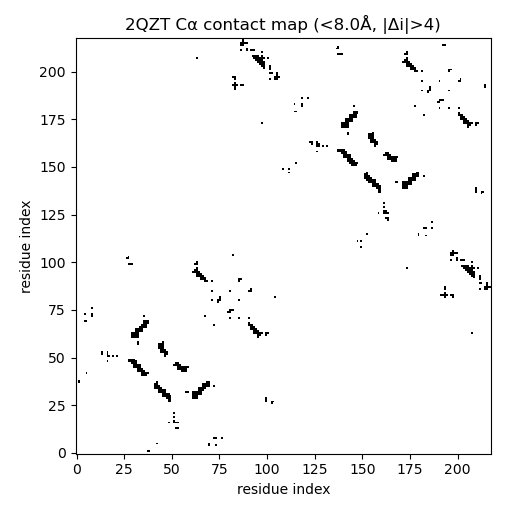1.00 9.56 55 VAL B O 1
ATOM 1276 N N . PHE B 1 62 ? 14.533 -9.565 21.619 1.00 7.84 56 PHE B N 1
ATOM 1277 C CA . PHE B 1 62 ? 14.932 -9.977 20.274 1.00 9.27 56 PHE B CA 1
ATOM 1278 C C . PHE B 1 62 ? 15.706 -8.854 19.606 1.00 10.13 56 PHE B C 1
ATOM 1279 O O . PHE B 1 62 ? 15.403 -7.690 19.839 1.00 10.19 56 PHE B O 1
ATOM 1287 N N . ALA B 1 63 ? 16.717 -9.203 18.798 1.00 13.67 57 ALA B N 1
ATOM 1288 C CA . ALA B 1 63 ? 17.427 -8.234 17.987 1.00 15.20 57 ALA B CA 1
ATOM 1289 C C . ALA B 1 63 ? 16.613 -7.997 16.708 1.00 17.38 57 ALA B C 1
ATOM 1290 O O . ALA B 1 63 ? 16.380 -8.907 15.927 1.00 20.37 57 ALA B O 1
ATOM 1292 N N . SER B 1 64 ? 16.173 -6.777 16.494 1.00 19.26 58 SER B N 1
ATOM 1293 C CA . SER B 1 64 ? 15.419 -6.471 15.264 1.00 17.33 58 SER B CA 1
ATOM 1294 C C . SER B 1 64 ? 14.076 -7.220 15.137 1.00 15.76 58 SER B C 1
ATOM 1295 O O . SER B 1 64 ? 13.808 -7.952 14.161 1.00 15.16 58 SER B O 1
ATOM 1298 N N . PRO B 1 65 ? 13.180 -6.978 16.095 1.00 12.65 59 PRO B N 1
ATOM 1299 C CA . PRO B 1 65 ? 11.825 -7.529 15.977 1.00 10.83 59 PRO B CA 1
ATOM 1300 C C . PRO B 1 65 ? 11.084 -6.781 14.861 1.00 10.17 59 PRO B C 1
ATOM 1301 O O . PRO B 1 65 ? 11.480 -5.676 14.503 1.00 10.10 59 PRO B O 1
ATOM 1305 N N . ASP B 1 66 ? 10.034 -7.373 14.309 1.00 8.30 60 ASP B N 1
ATOM 1306 C CA . ASP B 1 66 ? 9.185 -6.705 13.320 1.00 7.76 60 ASP B CA 1
ATOM 1307 C C . ASP B 1 66 ? 8.332 -5.601 13.924 1.00 6.50 60 ASP B C 1
ATOM 1308 O O . ASP B 1 66 ? 8.099 -4.570 13.299 1.00 7.29 60 ASP B O 1
ATOM 1313 N N . VAL B 1 67 ? 7.862 -5.844 15.139 1.00 7.31 61 VAL B N 1
ATOM 1314 C CA . VAL B 1 67 ? 7.034 -4.880 15.883 1.00 7.29 61 VAL B CA 1
ATOM 1315 C C . VAL B 1 67 ? 7.483 -4.941 17.324 1.00 8.23 61 VAL B C 1
ATOM 1316 O O . VAL B 1 67 ? 7.772 -6.036 17.850 1.00 7.41 61 VAL B O 1
ATOM 1320 N N . THR B 1 68 ? 7.509 -3.782 17.972 1.00 8.82 62 THR B N 1
ATOM 1321 C CA . THR B 1 68 ? 7.706 -3.741 19.403 1.00 10.29 62 THR B CA 1
ATOM 1322 C C . THR B 1 68 ? 6.458 -3.150 20.051 1.00 10.31 62 THR B C 1
ATOM 1323 O O . THR B 1 68 ? 5.942 -2.128 19.592 1.00 9.93 62 THR B O 1
ATOM 1327 N N . VAL B 1 69 ? 5.972 -3.827 21.085 1.00 9.90 63 VAL B N 1
ATOM 1328 C CA . VAL B 1 69 ? 4.726 -3.454 21.756 1.00 9.93 63 VAL B CA 1
ATOM 1329 C C . VAL B 1 69 ? 5.069 -3.114 23.205 1.00 11.76 63 VAL B C 1
ATOM 1330 O O . VAL B 1 69 ? 5.639 -3.942 23.925 1.00 10.41 63 VAL B O 1
ATOM 1334 N N . THR B 1 70 ? 4.755 -1.897 23.645 1.00 10.80 64 THR B N 1
ATOM 1335 C CA . THR B 1 70 ? 5.052 -1.566 25.034 1.00 10.86 64 THR B CA 1
ATOM 1336 C C . THR B 1 70 ? 3.736 -1.170 25.710 1.00 11.08 64 THR B C 1
ATOM 1337 O O . THR B 1 70 ? 3.027 -0.316 25.195 1.00 10.42 64 THR B O 1
ATOM 1341 N N . VAL B 1 71 ? 3.429 -1.788 26.848 1.00 11.40 65 VAL B N 1
ATOM 1342 C CA . VAL B 1 71 ? 2.119 -1.681 27.472 1.00 10.10 65 VAL B CA 1
ATOM 1343 C C . VAL B 1 71 ? 2.217 -1.883 29.005 1.00 10.37 65 VAL B C 1
ATOM 1344 O O . VAL B 1 71 ? 3.069 -2.628 29.480 1.00 11.09 65 VAL B O 1
ATOM 1348 N N . GLY B 1 72 ? 1.358 -1.205 29.766 1.00 9.83 66 GLY B N 1
ATOM 1349 C CA . GLY B 1 72 ? 1.349 -1.322 31.228 1.00 9.74 66 GLY B CA 1
ATOM 1350 C C . GLY B 1 72 ? 0.734 -2.626 31.689 1.00 10.68 66 GLY B C 1
ATOM 1351 O O . GLY B 1 72 ? -0.094 -3.222 30.965 1.00 11.07 66 GLY B O 1
ATOM 1352 N N . LEU B 1 73 ? 1.133 -3.090 32.868 1.00 11.47 67 LEU B N 1
ATOM 1353 C CA . LEU B 1 73 ? 0.671 -4.390 33.368 1.00 12.64 67 LEU B CA 1
ATOM 1354 C C . LEU B 1 73 ? -0.861 -4.493 33.463 1.00 13.17 67 LEU B C 1
ATOM 1355 O O . LEU B 1 73 ? -1.432 -5.468 32.998 1.00 11.85 67 LEU B O 1
ATOM 1360 N N . GLU B 1 74 ? -1.507 -3.509 34.078 1.00 13.82 68 GLU B N 1
ATOM 1361 C CA . GLU B 1 74 ? -2.969 -3.559 34.244 1.00 16.26 68 GLU B CA 1
ATOM 1362 C C . GLU B 1 74 ? -3.671 -3.548 32.886 1.00 15.16 68 GLU B C 1
ATOM 1363 O O . GLU B 1 74 ? -4.644 -4.248 32.688 1.00 14.32 68 GLU B O 1
ATOM 1369 N N . ASP B 1 75 ? -3.164 -2.763 31.946 1.00 12.83 69 ASP B N 1
ATOM 1370 C CA . ASP B 1 75 ? -3.751 -2.745 30.600 1.00 12.27 69 ASP B CA 1
ATOM 1371 C C . ASP B 1 75 ? -3.540 -4.085 29.894 1.00 12.25 69 ASP B C 1
ATOM 1372 O O . ASP B 1 75 ? -4.464 -4.597 29.238 1.00 12.28 69 ASP B O 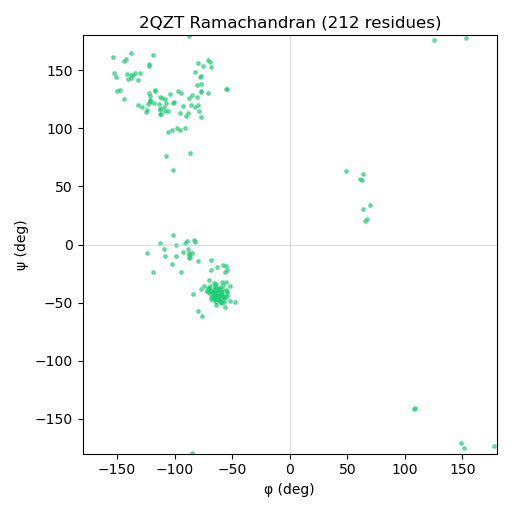1
ATOM 1377 N N . MET B 1 76 ? -2.336 -4.652 30.010 1.00 10.26 70 MET B N 1
ATOM 1378 C CA . MET B 1 76 ? -2.043 -5.937 29.353 1.00 12.29 70 MET B CA 1
ATOM 1379 C C . MET B 1 76 ? -2.902 -7.077 29.937 1.00 13.03 70 MET B C 1
ATOM 1380 O O . MET B 1 76 ? -3.411 -7.934 29.212 1.00 11.20 70 MET B O 1
ATOM 1385 N N . LEU B 1 77 ? -3.066 -7.057 31.250 1.00 13.21 71 LEU B N 1
ATOM 1386 C CA . LEU B 1 77 ? -3.960 -7.991 31.926 1.00 17.03 71 LEU B CA 1
ATOM 1387 C C . LEU B 1 77 ? -5.368 -7.899 31.370 1.00 16.66 71 LEU B C 1
ATOM 1388 O O . LEU B 1 77 ? -6.007 -8.919 31.099 1.00 17.58 71 LEU B O 1
ATOM 1393 N N . ALA B 1 78 ? -5.860 -6.676 31.188 1.00 16.48 72 ALA B N 1
ATOM 1394 C CA . ALA B 1 78 ? -7.220 -6.491 30.686 1.00 15.23 72 ALA B CA 1
ATOM 1395 C C . ALA B 1 78 ? -7.363 -6.923 29.227 1.00 14.98 72 ALA B C 1
ATOM 1396 O O . ALA B 1 78 ? -8.385 -7.468 28.836 1.00 13.87 72 ALA B O 1
ATOM 1398 N N . ILE B 1 79 ? -6.330 -6.699 28.429 1.00 14.31 73 ILE B N 1
ATOM 1399 C CA . ILE B 1 79 ? -6.352 -7.167 27.052 1.00 14.63 73 ILE B CA 1
ATOM 1400 C C . ILE B 1 79 ? -6.404 -8.679 27.072 1.00 15.57 73 ILE B C 1
ATOM 1401 O O . ILE B 1 79 ? -7.224 -9.304 26.392 1.00 16.46 73 ILE B O 1
ATOM 1406 N N . SER B 1 80 ? -5.543 -9.251 27.909 1.00 15.26 74 SER B N 1
ATOM 1407 C CA . SER B 1 80 ? -5.411 -10.655 28.094 1.00 17.27 74 SER B CA 1
ATOM 1408 C C . SER B 1 80 ? -6.724 -11.326 28.542 1.00 18.20 74 SER B C 1
ATOM 1409 O O . SER B 1 80 ? -6.985 -12.471 28.186 1.00 19.06 74 SER B O 1
ATOM 1412 N N . GLY B 1 81 ? -7.524 -10.628 29.347 1.00 17.86 75 GLY B N 1
ATOM 1413 C CA . GLY B 1 81 ? -8.735 -11.233 29.914 1.00 17.56 75 GLY B CA 1
ATOM 1414 C C . GLY B 1 81 ? -9.991 -10.798 29.171 1.00 18.04 75 GLY B C 1
ATOM 1415 O O . GLY B 1 81 ? -11.110 -11.073 29.609 1.00 17.11 75 GLY B O 1
ATOM 1416 N N . LYS B 1 82 ? -9.791 -10.100 28.065 1.00 18.06 76 LYS B N 1
ATOM 1417 C CA . LYS B 1 82 ? -10.884 -9.711 27.144 1.00 20.09 76 LYS B CA 1
ATOM 1418 C C . LYS B 1 82 ? -11.784 -8.660 27.780 1.00 19.92 76 LYS B C 1
ATOM 1419 O O . LYS B 1 82 ? -13.007 -8.652 27.580 1.00 19.91 76 LYS B O 1
ATOM 1425 N N . THR B 1 83 ? -11.173 -7.800 28.580 1.00 18.73 77 THR B N 1
ATOM 1426 C CA . THR B 1 83 ? -11.881 -6.770 29.300 1.00 20.17 77 THR B CA 1
ATOM 1427 C C . THR B 1 83 ? -11.524 -5.427 28.649 1.00 21.33 77 THR B C 1
ATOM 1428 O O . THR B 1 83 ? -12.164 -4.403 28.910 1.00 22.81 77 THR B O 1
ATOM 1432 N N . LEU B 1 84 ? -10.528 -5.477 27.760 1.00 21.65 78 LEU B N 1
ATOM 1433 C CA . LEU B 1 84 ? -10.090 -4.340 26.937 1.00 22.58 78 LEU B CA 1
ATOM 1434 C C . LEU B 1 84 ? -9.694 -4.874 25.578 1.00 22.80 78 LEU B C 1
ATOM 1435 O O . LEU B 1 84 ? -8.845 -5.745 25.476 1.00 24.59 78 LEU B O 1
ATOM 1440 N N . THR B 1 85 ? -10.276 -4.346 24.517 1.00 24.58 79 THR B N 1
ATOM 1441 C CA . THR B 1 85 ? -9.840 -4.755 23.187 1.00 25.11 79 THR B CA 1
ATOM 1442 C C . THR B 1 85 ? -8.592 -3.997 22.737 1.00 25.62 79 THR B C 1
ATOM 1443 O O . THR B 1 85 ? -8.386 -2.844 23.115 1.00 25.06 79 THR B O 1
ATOM 1447 N N . VAL B 1 86 ? -7.751 -4.657 21.941 1.00 26.36 80 VAL B N 1
ATOM 1448 C CA . VAL B 1 86 ? -6.556 -4.022 21.409 1.00 26.95 80 VAL B CA 1
ATOM 1449 C C . VAL B 1 86 ? -6.908 -2.737 20.646 1.00 26.81 80 VAL B C 1
ATOM 1450 O O . VAL B 1 86 ? -6.054 -1.880 20.437 1.00 26.43 80 VAL B O 1
ATOM 1454 N N . GLY B 1 87 ? -8.174 -2.604 20.253 1.00 27.12 81 GLY B N 1
ATOM 1455 C CA . GLY B 1 87 ? -8.644 -1.431 19.512 1.00 26.94 81 GLY B CA 1
ATOM 1456 C C . GLY B 1 87 ? -9.012 -0.242 20.386 1.00 26.72 81 GLY B C 1
ATOM 1457 O O . GLY B 1 87 ? -8.668 0.908 20.068 1.00 25.50 81 GLY B O 1
ATOM 1458 N N . ASP B 1 88 ? -9.704 -0.531 21.487 1.00 26.01 82 ASP B N 1
ATOM 1459 C CA . ASP B 1 88 ? -9.966 0.429 22.560 1.00 26.24 82 ASP B CA 1
ATOM 1460 C C . ASP B 1 88 ? -8.614 0.895 23.103 1.00 25.88 82 ASP B C 1
ATOM 1461 O O . ASP B 1 88 ? -8.394 2.079 23.351 1.00 26.54 82 ASP B O 1
ATOM 1466 N N . ALA B 1 89 ? -7.696 -0.050 23.264 1.00 24.05 83 ALA B N 1
ATOM 1467 C CA . ALA B 1 89 ? -6.382 0.245 23.813 1.00 20.51 83 ALA B CA 1
ATOM 1468 C C . ALA B 1 89 ? -5.638 1.287 22.959 1.00 19.74 83 ALA B C 1
ATOM 1469 O O . ALA B 1 89 ? -5.111 2.281 23.480 1.00 18.95 83 ALA B O 1
ATOM 1471 N N . LEU B 1 90 ? -5.635 1.061 21.650 1.00 17.91 84 LEU B N 1
ATOM 1472 C CA . LEU B 1 90 ? -4.904 1.922 20.739 1.00 17.65 84 LEU B CA 1
ATOM 1473 C C . LEU B 1 90 ? -5.562 3.303 20.746 1.00 17.59 84 LEU B C 1
ATOM 1474 O O . LEU B 1 90 ? -4.896 4.332 20.764 1.00 15.35 84 LEU B O 1
ATOM 1479 N N . LYS B 1 91 ? -6.894 3.313 20.756 1.00 18.20 85 LYS B N 1
ATOM 1480 C CA . LYS B 1 91 ? -7.645 4.567 20.766 1.00 18.37 85 LYS B CA 1
ATOM 1481 C C . LYS B 1 91 ? -7.325 5.402 22.012 1.00 18.62 85 LYS B C 1
ATOM 1482 O O . LYS B 1 91 ? -7.258 6.636 21.942 1.00 17.16 85 LYS B O 1
ATOM 1488 N N . GLN B 1 92 ? -7.139 4.710 23.144 1.00 19.93 86 GLN B N 1
ATOM 1489 C CA . GLN B 1 92 ? -6.803 5.329 24.433 1.00 20.43 86 GLN B CA 1
ATOM 1490 C C . GLN B 1 92 ? -5.316 5.651 24.670 1.00 21.63 86 GLN B C 1
ATOM 1491 O O . GLN B 1 92 ? -4.951 6.104 25.757 1.00 23.38 86 GLN B O 1
ATOM 1497 N N . GLY B 1 93 ? -4.454 5.428 23.676 1.00 19.81 87 GLY B N 1
ATOM 1498 C CA . GLY B 1 93 ? -3.007 5.673 23.857 1.00 19.37 87 GLY B CA 1
ATOM 1499 C C . GLY B 1 93 ? -2.326 4.743 24.851 1.00 19.35 87 GLY B C 1
ATOM 1500 O O . GLY B 1 93 ? -1.265 5.052 25.371 1.00 19.94 87 GLY B O 1
ATOM 1501 N N . LYS B 1 94 ? -2.923 3.580 25.091 1.00 19.50 88 LYS B N 1
ATOM 1502 C CA . LYS B 1 94 ? -2.416 2.642 26.100 1.00 19.84 88 LYS B CA 1
ATOM 1503 C C . LYS B 1 94 ? -1.344 1.707 25.543 1.00 19.75 88 LYS B C 1
ATOM 1504 O O . LYS B 1 94 ? -0.679 0.987 26.289 1.00 21.80 88 LYS B O 1
ATOM 1510 N N . ILE B 1 95 ? -1.180 1.708 24.222 1.00 16.17 89 ILE B N 1
ATOM 1511 C CA . ILE B 1 95 ? -0.178 0.847 23.597 1.00 14.62 89 ILE B CA 1
ATOM 1512 C C . ILE B 1 95 ? 0.807 1.686 22.808 1.00 14.34 89 ILE B C 1
ATOM 1513 O O . ILE B 1 95 ? 0.409 2.440 21.914 1.00 16.19 89 ILE B O 1
ATOM 1518 N N . GLU B 1 96 ? 2.084 1.552 23.139 1.00 13.05 90 GLU B N 1
ATOM 1519 C CA . GLU B 1 96 ? 3.173 2.202 22.382 1.00 14.60 90 GLU B CA 1
ATOM 1520 C C . GLU B 1 96 ? 3.673 1.176 21.354 1.00 14.90 90 GLU B C 1
ATOM 1521 O O . GLU B 1 96 ? 3.940 0.040 21.725 1.00 15.07 90 GLU B O 1
ATOM 1527 N N . LEU B 1 97 ? 3.790 1.567 20.087 1.00 12.91 91 LEU B N 1
ATOM 1528 C CA . LEU B 1 97 ? 4.270 0.644 19.042 1.00 10.45 91 LEU B CA 1
ATOM 1529 C C . LEU B 1 97 ? 5.495 1.224 18.380 1.00 12.02 91 LEU B C 1
ATOM 1530 O O . LEU B 1 97 ? 5.684 2.452 18.343 1.00 11.24 91 LEU B O 1
ATOM 1535 N N . SER B 1 98 ? 6.338 0.338 17.844 1.00 11.20 92 SER B N 1
ATOM 1536 C CA . SER B 1 98 ? 7.344 0.763 16.854 1.00 12.20 92 SER B CA 1
ATOM 1537 C C . SER B 1 98 ? 7.451 -0.396 15.871 1.00 11.45 92 SER B C 1
ATOM 1538 O O . SER B 1 98 ? 7.004 -1.511 16.174 1.00 11.77 92 SER B O 1
ATOM 1541 N N . GLY B 1 99 ? 7.922 -0.143 14.662 1.00 10.15 93 GLY B N 1
ATOM 1542 C CA . GLY B 1 99 ? 8.080 -1.237 13.727 1.00 10.55 93 GLY B CA 1
ATOM 1543 C C . GLY B 1 99 ? 7.076 -1.239 12.614 1.00 10.42 93 GLY B C 1
ATOM 1544 O O . GLY B 1 99 ? 6.746 -0.177 12.078 1.00 11.40 93 GLY B O 1
ATOM 1545 N N . ASP B 1 100 ? 6.616 -2.430 12.245 1.00 10.74 94 ASP B N 1
ATOM 1546 C CA . ASP B 1 100 ? 5.883 -2.650 10.986 1.00 11.15 94 ASP B CA 1
ATOM 1547 C C . ASP B 1 100 ? 4.379 -2.479 11.183 1.00 11.83 94 ASP B C 1
ATOM 1548 O O . ASP B 1 100 ? 3.756 -3.268 11.859 1.00 9.53 94 ASP B O 1
ATOM 1553 N N . ALA B 1 101 ? 3.807 -1.420 10.609 1.00 10.79 95 ALA B N 1
ATOM 1554 C CA . ALA B 1 101 ? 2.383 -1.126 10.825 1.00 9.57 95 ALA B CA 1
ATOM 1555 C C . ALA B 1 101 ? 1.482 -2.199 10.232 1.00 8.59 95 ALA B C 1
ATOM 1556 O O . ALA B 1 101 ? 0.378 -2.445 10.743 1.00 11.10 95 ALA B O 1
ATOM 1558 N N . ASP B 1 102 ? 1.902 -2.793 9.121 1.00 9.91 96 ASP B N 1
ATOM 1559 C CA . ASP B 1 102 ? 1.115 -3.881 8.516 1.00 10.30 96 ASP B CA 1
ATOM 1560 C C . ASP B 1 102 ? 0.966 -5.052 9.497 1.00 10.85 96 ASP B C 1
ATOM 1561 O O . ASP B 1 102 ? -0.132 -5.549 9.751 1.00 9.49 96 ASP B O 1
ATOM 1566 N N . LEU B 1 103 ? 2.074 -5.487 10.067 1.00 9.94 97 LEU B N 1
ATOM 1567 C CA . LEU B 1 103 ? 1.993 -6.562 11.039 1.00 9.37 97 LEU B CA 1
ATOM 1568 C C . LEU B 1 103 ? 1.222 -6.176 12.298 1.00 10.91 97 LEU B C 1
ATOM 1569 O O . LEU B 1 103 ? 0.544 -7.020 12.884 1.00 11.44 97 LEU B O 1
ATOM 1574 N N . ALA B 1 104 ? 1.362 -4.930 12.747 1.00 12.52 98 ALA B N 1
ATOM 1575 C CA . ALA B 1 104 ? 0.576 -4.477 13.891 1.00 12.81 98 ALA B CA 1
ATOM 1576 C C . ALA B 1 104 ? -0.926 -4.585 13.611 1.00 13.82 98 ALA B C 1
ATOM 1577 O O . ALA B 1 104 ? -1.704 -5.025 14.455 1.00 14.07 98 ALA B O 1
ATOM 1579 N N . ALA B 1 105 ? -1.330 -4.193 12.414 1.00 12.81 99 ALA B N 1
ATOM 1580 C CA . ALA B 1 105 ? -2.751 -4.184 12.067 1.00 12.14 99 ALA B CA 1
ATOM 1581 C C . ALA B 1 105 ? -3.282 -5.605 11.930 1.00 12.90 99 ALA B C 1
ATOM 1582 O O . ALA B 1 105 ? -4.411 -5.912 12.366 1.00 11.83 99 ALA B O 1
ATOM 1584 N N . LYS B 1 106 ? -2.449 -6.486 11.377 1.00 12.18 100 LYS B N 1
ATOM 1585 C CA . LYS B 1 106 ? -2.800 -7.894 11.234 1.00 12.93 100 LYS B CA 1
ATOM 1586 C C . LYS B 1 106 ? -3.001 -8.498 12.631 1.00 12.88 100 LYS B C 1
ATOM 1587 O O . LYS B 1 106 ? -3.979 -9.220 12.871 1.00 10.16 100 LYS B O 1
ATOM 1593 N N . LEU B 1 107 ? -2.094 -8.174 13.556 1.00 13.25 101 LEU B N 1
ATOM 1594 C CA . LEU B 1 107 ? -2.214 -8.703 14.928 1.00 13.27 101 LEU B CA 1
ATOM 1595 C C . LEU B 1 107 ? -3.536 -8.225 15.551 1.00 13.04 101 LEU B C 1
ATOM 1596 O O . LEU B 1 107 ? -4.279 -9.035 16.118 1.00 12.22 101 LEU B O 1
ATOM 1601 N N . ALA B 1 108 ? -3.820 -6.920 15.420 1.00 12.53 102 ALA B N 1
ATOM 1602 C CA . ALA B 1 108 ? -5.092 -6.333 15.925 1.00 12.57 102 ALA B CA 1
ATOM 1603 C C . ALA B 1 108 ? -6.358 -7.002 15.405 1.00 13.77 102 ALA B C 1
ATOM 1604 O O . ALA B 1 108 ? -7.375 -7.090 16.117 1.00 13.83 102 ALA B O 1
ATOM 1606 N N . GLU B 1 109 ? -6.294 -7.500 14.180 1.00 14.38 103 GLU B N 1
ATOM 1607 C CA . GLU B 1 109 ? -7.417 -8.173 13.562 1.00 15.64 103 GLU B CA 1
ATOM 1608 C C . GLU B 1 109 ? -7.608 -9.592 14.092 1.00 17.02 103 GLU B C 1
ATOM 1609 O O . GLU B 1 109 ? -8.728 -10.070 14.257 1.00 16.17 103 GLU B O 1
ATOM 1615 N N . VAL B 1 110 ? -6.509 -10.286 14.334 1.00 17.00 104 VAL B N 1
ATOM 1616 C CA . VAL B 1 110 ? -6.620 -11.733 14.547 1.00 19.11 104 VAL B CA 1
ATOM 1617 C C . VAL B 1 110 ? -6.711 -12.084 16.021 1.00 18.86 104 VAL B C 1
ATOM 1618 O O . VAL B 1 110 ? -7.239 -13.141 16.378 1.00 19.34 104 VAL B O 1
ATOM 1622 N N . ILE B 1 111 ? -6.212 -11.202 16.872 1.00 20.12 105 ILE B N 1
ATOM 1623 C CA . ILE B 1 111 ? -6.239 -11.433 18.310 1.00 23.21 105 ILE B CA 1
ATOM 1624 C C . ILE B 1 111 ? -7.671 -11.407 18.844 1.00 24.49 105 ILE B C 1
ATOM 1625 O O . ILE B 1 111 ? -8.056 -12.296 19.610 1.00 24.90 105 ILE B O 1
#

Organism: Aedes aegypti (NCBI:txid7159)

Solvent-accessible surface area: 11772 Å² total; per-residue (Å²): 87,57,203,138,23,14,93,35,6,8,104,110,31,95,69,133,12,66,86,56,85,83,149,22,148,73,112,14,76,0,6,6,6,11,26,0,106,15,107,100,32,78,52,75,28,26,15,21,21,101,134,35,118,24,68,117,24,97,79,80,106,37,48,0,27,21,19,5,10,10,118,23,23,57,25,27,41,47,138,120,23,76,18,8,63,0,13,97,104,36,72,25,112,22,54,39,54,0,39,11,14,10,65,39,10,62,72,64,93,119,46,31,170,125,20,10,84,34,0,7,120,105,30,98,69,107,11,68,82,51,86,79,140,19,148,74,99,13,85,0,6,5,6,12,26,0,109,22,106,82,37,81,39,75,29,24,15,12,22,106,116,38,104,21,75,117,24,102,72,88,103,37,42,0,29,21,22,1,20,26,138,24,16,50,24,14,14,36,166,116,22,54,24,4,63,0,17,101,97,38,72,16,106,16,54,37,48,0,36,14,14,10,67,44,5,54,71,92

Sequence (218 aa):
GIRMSVETIIERIKARVGAVDPNGPRKVLGVFQLNIKTASGVEQWIVDLKQLKVDQGVFASPDVTVTVGLEDMLAISGKTLTVGDALKQGKIELSGDADLLAAKLAEVISPGIRMSVETIIERIKARVGAVDPNGPRKVLGVFQLNIKTASGVEQWIVDLKQLKVDQGVFASPDVTVTVGLEDMLAISGKTLTVGDALKQGKIELSGDADLAAKLAEVI

Radius of gyration: 18.57 Å; Cα contacts (8 Å, |Δi|>4): 385; chains: 2; bounding box: 40×50×54 Å

Nearest PDB structures (foldseek):
  2qzt-assembly1_A  TM=9.880E-01  e=4.774E-20  Aedes aegypti
  2nbn-assembly1_A  TM=9.170E-01  e=3.022E-16  Aedes aegypti
  2ksi-assembly1_A  TM=8.182E-01  e=1.224E-07  Aedes aegypti
  4pdx-assembly1_B  TM=6.560E-01  e=1.059E-03  Escherichia coli K-12
  4pdx-assembly1_A  TM=6.407E-01  e=9.945E-04  Escherichia coli K-12

Foldseek 3Di:
DVVVLVVVLLVVLLVVLVPDDLPDDDDQAWKEWEWEDEPVGTFIWIQGSNVSDIGTDDDDDTQKYKYAYSVVSVCCVVVVAPPVNCVVVVRIDMDHDPSNVVSVSVPD/DVVLVVLVVLLVVLLLVVLVPDDLPPDDDQQWKEWEWEQDPVGTFTWICGSNVSDIGTDHDDDTQKYKYAYSVQSSCCSVVVAQPVNCVVVVRIDMDHDVSSVVSVSVPD

Secondary structure (DSSP, 8-state):
-HHHHHHHHHHHHHHHHHT--TTS-----SEEEEEEEETTEEEEEEEETTTTEEEES--SS-SEEEEEEHHHHHHHHTTSS-HHHHHHTT-EEEEEBHHHHHHHHHH-/-HHHHHHHHHHHHHHHHHHHTS-TTS------EEEEEEE-TT--EEEEEETTTTEEEES--SS-SEEEEEEHHHHHHHHTTSS-HHHHHHTT-EEEEEBHHHHHHHHHH-

B-factor: mean 17.36, std 7.82, range [4.95, 52.42]